Protein AF-A0A453GUT8-F1 (afdb_monomer)

Radius of gyration: 20.43 Å; Cα contacts (8 Å, |Δi|>4): 457; chains: 1; bounding box: 57×44×46 Å

Organism: Aegilops tauschii subsp. strangulata (NCBI:txid200361)

Secondary structure (DSSP, 8-state):
----SPP---EEEESSSGGGSTTHHHHHHHHHHHHHHH-TTSEEEESS-TTTS--SS--SEEEEEEEE-HHHHHHTTTTTTTS-SSSSEEEEEEEEE--SS-SS-TT--HHHHHHHHHHHHHHHHTTTTEEEEEES--EEETTS--SS--SEEE-SS-EEE-HHHHHHGGGGGGTTPEEE-----STTGGGEEEEEEEEEETTEEEEEEEEEE-SSS---------S-SS---GGG-EEEE---SSTT---BTTBTTSS--EEEE--

Structure (mmCIF, N/CA/C/O backbone):
data_AF-A0A453GUT8-F1
#
_entry.id   AF-A0A453GUT8-F1
#
loop_
_atom_site.group_PDB
_atom_site.id
_atom_site.type_symbol
_atom_site.label_atom_id
_atom_site.label_alt_id
_atom_site.label_comp_id
_atom_site.label_asym_id
_atom_site.label_entity_id
_atom_site.label_seq_id
_atom_site.pdbx_PDB_ins_code
_atom_site.Cartn_x
_atom_site.Cartn_y
_atom_site.Cartn_z
_atom_site.occupancy
_atom_site.B_iso_or_equiv
_atom_site.auth_seq_id
_atom_site.auth_comp_id
_atom_site.auth_asym_id
_atom_site.auth_atom_id
_atom_site.pdbx_PDB_model_num
ATOM 1 N N . MET A 1 1 ? -32.857 -14.142 -2.789 1.00 89.06 1 MET A N 1
ATOM 2 C CA . MET A 1 1 ? -31.975 -14.399 -3.953 1.00 89.06 1 MET A CA 1
ATOM 3 C C . MET A 1 1 ? -31.038 -15.607 -3.732 1.00 89.06 1 MET A C 1
ATOM 5 O O . MET A 1 1 ? -29.917 -15.583 -4.208 1.00 89.06 1 MET A O 1
ATOM 9 N N . GLY A 1 2 ? -31.467 -16.682 -3.046 1.00 96.88 2 GLY A N 1
ATOM 10 C CA . GLY A 1 2 ? -30.694 -17.941 -2.946 1.00 96.88 2 GLY A CA 1
ATOM 11 C C . GLY A 1 2 ? -29.653 -18.062 -1.820 1.00 96.88 2 GLY A C 1
ATOM 12 O O . GLY A 1 2 ? -29.093 -19.138 -1.661 1.00 96.88 2 GLY A O 1
ATOM 13 N N . HIS A 1 3 ? -29.424 -17.019 -1.016 1.00 96.12 3 HIS A N 1
ATOM 14 C CA . HIS A 1 3 ? -28.509 -17.055 0.132 1.00 96.12 3 HIS A CA 1
ATOM 15 C C . HIS A 1 3 ? -29.247 -16.568 1.394 1.00 96.12 3 HIS A C 1
ATOM 17 O O . HIS A 1 3 ? -29.387 -15.357 1.565 1.00 96.12 3 HIS A O 1
ATOM 23 N N . PRO A 1 4 ? -29.826 -17.473 2.208 1.00 96.25 4 PRO A N 1
ATOM 24 C CA . PRO A 1 4 ? -30.607 -17.093 3.389 1.00 96.25 4 PRO A CA 1
ATOM 25 C C . PRO A 1 4 ? -29.736 -16.656 4.577 1.00 96.25 4 PRO A C 1
ATOM 27 O O . PRO A 1 4 ? -30.189 -15.857 5.389 1.00 96.25 4 PRO A O 1
ATOM 30 N N . GLU A 1 5 ? -28.499 -17.147 4.662 1.00 97.56 5 GLU A N 1
ATOM 31 C CA . GLU A 1 5 ? -27.553 -16.761 5.711 1.00 97.56 5 GLU A CA 1
ATOM 32 C C . GLU A 1 5 ? -27.015 -15.336 5.479 1.00 97.56 5 GLU A C 1
ATOM 34 O O . GLU A 1 5 ? -26.821 -14.934 4.326 1.00 97.56 5 GLU A O 1
ATOM 39 N N . PRO A 1 6 ? -26.745 -14.551 6.534 1.00 94.25 6 PRO A N 1
ATOM 40 C CA . PRO A 1 6 ? -26.165 -13.223 6.383 1.00 94.25 6 PRO A CA 1
ATOM 41 C C . PRO A 1 6 ? -24.694 -13.298 5.947 1.00 94.25 6 PRO A C 1
ATOM 43 O O . PRO A 1 6 ? -23.942 -14.183 6.358 1.00 94.25 6 PRO A O 1
ATOM 46 N N . PHE A 1 7 ? -24.257 -12.325 5.146 1.00 96.31 7 PHE A N 1
ATOM 47 C CA . PHE A 1 7 ? -22.829 -12.090 4.934 1.00 96.31 7 PHE A CA 1
ATOM 48 C C . PHE A 1 7 ? -22.240 -11.363 6.140 1.00 96.31 7 PHE A C 1
ATOM 50 O O . PHE A 1 7 ? -22.881 -10.491 6.727 1.00 96.31 7 PHE A O 1
ATOM 57 N N . LEU A 1 8 ? -20.993 -11.683 6.480 1.00 95.94 8 LEU A N 1
ATOM 58 C CA . LEU A 1 8 ? -20.268 -10.940 7.500 1.00 95.94 8 LEU A CA 1
ATOM 59 C C . LEU A 1 8 ? -19.888 -9.556 6.962 1.00 95.94 8 LEU A C 1
ATOM 61 O O . LEU A 1 8 ? -19.037 -9.443 6.080 1.00 95.94 8 LEU A O 1
ATOM 65 N N . VAL A 1 9 ? -20.473 -8.512 7.541 1.00 97.00 9 VAL A N 1
ATOM 66 C CA . VAL A 1 9 ? -20.120 -7.114 7.276 1.00 97.00 9 VAL A CA 1
ATOM 67 C C . VAL A 1 9 ? -19.455 -6.558 8.525 1.00 97.00 9 VAL A C 1
ATOM 69 O O . VAL A 1 9 ? -20.078 -6.476 9.574 1.00 97.00 9 VAL A O 1
ATOM 72 N N . LYS A 1 10 ? -18.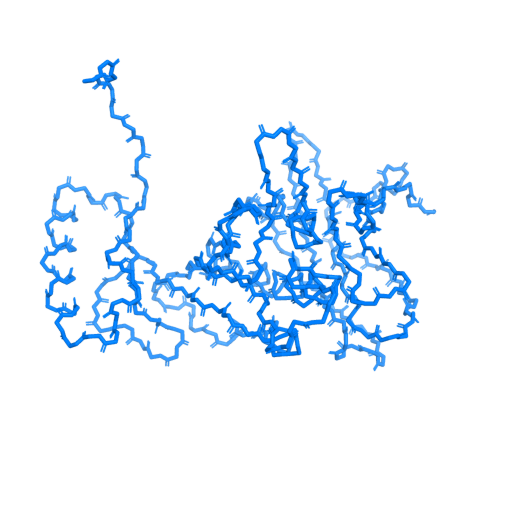170 -6.213 8.424 1.00 97.31 10 LYS A N 1
ATOM 73 C CA . LYS A 1 10 ? -17.400 -5.651 9.549 1.00 97.31 10 LYS A CA 1
ATOM 74 C C . LYS A 1 10 ? -17.340 -4.130 9.531 1.00 97.31 10 LYS A C 1
ATOM 76 O O . LYS A 1 10 ? -17.194 -3.517 10.583 1.00 97.31 10 LYS A O 1
ATOM 81 N N . TYR A 1 11 ? -17.406 -3.546 8.339 1.00 98.00 11 TYR A N 1
ATOM 82 C CA . TYR A 1 11 ? -17.183 -2.128 8.109 1.00 98.00 11 TYR A CA 1
ATOM 83 C C . TYR A 1 11 ? -18.274 -1.564 7.211 1.00 98.00 11 TYR A C 1
ATOM 85 O O . TYR A 1 11 ? -18.660 -2.211 6.236 1.00 98.00 11 TYR A O 1
ATOM 93 N N . VAL A 1 12 ? -18.715 -0.347 7.512 1.00 98.06 12 VAL A N 1
ATOM 94 C CA . VAL A 1 12 ? -19.555 0.463 6.628 1.00 98.06 12 VAL A CA 1
ATOM 95 C C . VAL A 1 12 ? -18.930 1.848 6.520 1.00 98.06 12 VAL A C 1
ATOM 97 O O . VAL A 1 12 ? -18.735 2.521 7.530 1.00 98.06 12 VAL A O 1
ATOM 100 N N . ALA A 1 13 ? -18.610 2.265 5.296 1.00 97.19 13 ALA A N 1
ATOM 101 C CA . ALA A 1 13 ? -18.272 3.651 5.003 1.00 97.19 13 ALA A CA 1
ATOM 102 C C . ALA A 1 13 ? -19.556 4.432 4.721 1.00 97.19 13 ALA A C 1
ATOM 104 O O . ALA A 1 13 ? -20.407 3.978 3.954 1.00 97.19 13 ALA A O 1
ATOM 105 N N . LEU A 1 14 ? -19.711 5.579 5.375 1.00 96.62 14 LEU A N 1
ATOM 106 C CA . LEU A 1 14 ? -20.866 6.448 5.192 1.00 96.62 14 LEU A CA 1
ATOM 107 C C . LEU A 1 14 ? -20.506 7.573 4.232 1.00 96.62 14 LEU A C 1
ATOM 109 O O . LEU A 1 14 ? -19.980 8.576 4.685 1.00 96.62 14 LEU A O 1
ATOM 113 N N . GLY A 1 15 ? -20.827 7.389 2.948 1.00 94.06 15 GLY A N 1
ATOM 114 C CA . GLY A 1 15 ? -20.512 8.318 1.854 1.00 94.06 15 GLY A CA 1
ATOM 115 C C . GLY A 1 15 ? -19.220 7.964 1.104 1.00 94.06 15 GLY A C 1
ATOM 116 O O . GLY A 1 15 ? -18.589 6.936 1.377 1.00 94.06 15 GLY A O 1
ATOM 117 N N . ASN A 1 16 ? -18.826 8.828 0.166 1.00 94.88 16 ASN A N 1
ATOM 118 C CA . ASN A 1 16 ? -17.523 8.803 -0.497 1.00 94.88 16 ASN A CA 1
ATOM 119 C C . ASN A 1 16 ? -17.088 10.215 -0.917 1.00 94.88 16 ASN A C 1
ATOM 121 O O . ASN A 1 16 ? -17.748 10.839 -1.743 1.00 94.88 16 ASN A O 1
ATOM 125 N N . GLU A 1 17 ? -15.958 10.700 -0.391 1.00 91.75 17 GLU A N 1
ATOM 126 C CA . GLU A 1 17 ? -15.433 12.057 -0.656 1.00 91.75 17 GLU A CA 1
ATOM 127 C C . GLU A 1 17 ? -16.423 13.201 -0.346 1.00 91.75 17 GLU A C 1
ATOM 129 O O . GLU A 1 17 ? -16.225 14.352 -0.736 1.00 91.75 17 GLU A O 1
ATOM 134 N N . ASP A 1 18 ? -17.471 12.913 0.426 1.00 92.19 18 ASP A N 1
ATOM 135 C CA . ASP A 1 18 ? -18.574 13.840 0.666 1.00 92.19 18 ASP A CA 1
ATOM 136 C C . ASP A 1 18 ? -18.264 14.893 1.740 1.00 92.19 18 ASP A C 1
ATOM 138 O O . ASP A 1 18 ? -18.999 15.869 1.878 1.00 92.19 18 ASP A O 1
ATOM 142 N N . CYS A 1 19 ? -17.165 14.747 2.494 1.00 88.94 19 CYS A N 1
ATOM 143 C CA . CYS A 1 19 ? -16.822 15.641 3.608 1.00 88.94 19 CYS A CA 1
ATOM 144 C C . CYS A 1 19 ? -16.662 17.117 3.188 1.00 88.94 19 CYS A C 1
ATOM 146 O O . CYS A 1 19 ? -16.764 18.026 4.013 1.00 88.94 19 CYS A O 1
ATOM 148 N N . VAL A 1 20 ? -16.423 17.375 1.899 1.00 88.56 20 VAL A N 1
ATOM 149 C CA . VAL A 1 20 ? -16.363 18.733 1.338 1.00 88.56 20 VAL A CA 1
ATOM 150 C C . VAL A 1 20 ? -17.726 19.432 1.312 1.00 88.56 20 VAL A C 1
ATOM 152 O O . VAL A 1 20 ? -17.786 20.658 1.208 1.00 88.56 20 VAL A O 1
ATOM 155 N N . PHE A 1 21 ? -18.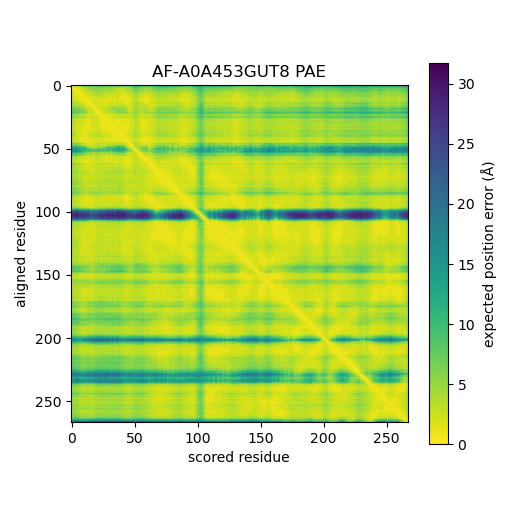820 18.677 1.403 1.00 90.31 21 PHE A N 1
ATOM 156 C CA . PHE A 1 21 ? -20.172 19.205 1.359 1.00 90.31 21 PHE A CA 1
ATOM 157 C C . PHE A 1 21 ? -20.711 19.487 2.759 1.00 90.31 21 PHE A C 1
ATOM 159 O O . PHE A 1 21 ? -20.647 18.661 3.667 1.00 90.31 21 PHE A O 1
ATOM 166 N N . SER A 1 22 ? -21.340 20.651 2.924 1.00 86.88 22 SER A N 1
ATOM 167 C CA . SER A 1 22 ? -21.864 21.098 4.219 1.00 86.88 22 SER A CA 1
ATOM 168 C C . SER A 1 22 ? -22.945 20.181 4.802 1.00 86.88 22 SER A C 1
ATOM 170 O O . SER A 1 22 ? -23.108 20.139 6.017 1.00 86.88 22 SER A O 1
ATOM 172 N N . PHE A 1 23 ? -23.674 19.445 3.956 1.00 89.38 23 PHE A N 1
ATOM 173 C CA . PHE A 1 23 ? -24.742 18.535 4.380 1.00 89.38 23 PHE A CA 1
ATOM 174 C C . PHE A 1 23 ? -24.231 17.180 4.887 1.00 89.38 23 PHE A C 1
ATOM 176 O O . PHE A 1 23 ? -24.975 16.470 5.560 1.00 89.38 23 PHE A O 1
ATOM 183 N N . TYR A 1 24 ? -22.981 16.804 4.582 1.00 92.69 24 TYR A N 1
ATOM 184 C CA . TYR A 1 24 ? -22.447 15.483 4.924 1.00 92.69 24 TYR A CA 1
ATOM 185 C C . TYR A 1 24 ? -22.556 15.205 6.419 1.00 92.69 24 TYR A C 1
ATOM 187 O O . TYR A 1 24 ? -23.012 14.144 6.829 1.00 92.69 24 TYR A O 1
ATOM 195 N N . ARG A 1 25 ? -22.195 16.193 7.240 1.00 89.12 25 ARG A N 1
ATOM 196 C CA . ARG A 1 25 ? -22.163 16.054 8.696 1.00 89.12 25 ARG A CA 1
ATOM 197 C C . ARG A 1 25 ? -23.529 15.720 9.293 1.00 89.12 25 ARG A C 1
ATOM 199 O O . ARG A 1 25 ? -23.606 14.876 10.180 1.00 89.12 25 ARG A O 1
ATOM 206 N N . GLU A 1 26 ? -24.581 16.400 8.845 1.00 90.19 26 GLU A N 1
ATOM 207 C CA . GLU A 1 26 ? -25.934 16.198 9.375 1.00 90.19 26 GLU A CA 1
ATOM 208 C C . GLU A 1 26 ? -26.445 14.807 9.003 1.00 90.19 26 GLU A C 1
ATOM 210 O O . GLU A 1 26 ? -26.815 14.034 9.886 1.00 90.19 26 GLU A O 1
ATOM 215 N N . HIS A 1 27 ? -26.336 14.434 7.726 1.00 94.56 27 HIS A N 1
ATOM 216 C CA . HIS A 1 27 ? -26.744 13.109 7.265 1.00 94.56 27 HIS A CA 1
ATOM 217 C C . HIS A 1 27 ? -25.904 11.992 7.899 1.00 94.56 27 HIS A C 1
ATOM 219 O O . HIS A 1 27 ? -26.457 10.985 8.336 1.00 94.56 27 HIS A O 1
ATOM 225 N N . TYR A 1 28 ? -24.583 12.167 8.010 1.00 96.38 28 TYR A N 1
ATOM 226 C CA . TYR A 1 28 ? -23.690 11.182 8.623 1.00 96.38 28 TYR A CA 1
ATOM 227 C C . TYR A 1 28 ? -24.168 10.795 10.022 1.00 96.38 28 TYR A C 1
ATOM 229 O O . TYR A 1 28 ? -24.190 9.612 10.348 1.00 96.38 28 TYR A O 1
ATOM 237 N N . LEU A 1 29 ? -24.577 11.766 10.848 1.00 96.75 29 LEU A N 1
ATOM 238 C CA . LEU A 1 29 ? -25.030 11.485 12.210 1.00 96.75 29 LEU A CA 1
ATOM 239 C C . LEU A 1 29 ? -26.332 10.676 12.238 1.00 96.75 29 LEU A C 1
ATOM 241 O O . LEU A 1 29 ? -26.465 9.786 13.082 1.00 96.75 29 LEU A O 1
ATOM 245 N N . GLU A 1 30 ? -27.262 10.937 11.319 1.00 97.06 30 GLU A N 1
ATOM 246 C CA . GLU A 1 30 ? -28.500 10.157 11.189 1.00 97.06 30 GLU A CA 1
ATOM 247 C C . GLU A 1 30 ? -28.201 8.698 10.818 1.00 97.06 30 GLU A C 1
ATOM 249 O O . GLU A 1 30 ? -28.640 7.776 11.511 1.00 97.06 30 GLU A O 1
ATOM 254 N N . PHE A 1 31 ? -27.379 8.481 9.784 1.00 97.44 31 PHE A N 1
ATOM 255 C CA . PHE A 1 31 ? -26.977 7.138 9.355 1.00 97.44 31 PHE A CA 1
ATOM 256 C C . PHE A 1 31 ? -26.145 6.411 10.414 1.00 97.44 31 PHE A C 1
ATOM 258 O O . PHE A 1 31 ? -26.407 5.246 10.707 1.00 97.44 31 PHE A O 1
ATOM 265 N N . TYR A 1 32 ? -25.173 7.091 11.025 1.00 97.94 32 TYR A N 1
ATOM 266 C CA . TYR A 1 32 ? -24.352 6.541 12.101 1.00 97.94 32 TYR A CA 1
ATOM 267 C C . TYR A 1 32 ? -25.230 6.043 13.251 1.00 97.94 32 TYR A C 1
ATOM 269 O O . TYR A 1 32 ? -25.061 4.917 13.715 1.00 97.94 32 TYR A O 1
ATOM 277 N N . THR A 1 33 ? -26.193 6.861 13.688 1.00 97.94 33 THR A N 1
ATOM 278 C CA . THR A 1 33 ? -27.075 6.530 14.814 1.00 97.94 33 THR A CA 1
ATOM 279 C C . THR A 1 33 ? -27.921 5.305 14.487 1.00 97.94 33 THR A C 1
ATOM 281 O O . THR A 1 33 ? -27.898 4.335 15.242 1.00 97.94 33 THR A O 1
ATOM 284 N N . ALA A 1 34 ? -28.583 5.302 13.326 1.00 98.25 34 ALA A N 1
ATOM 285 C CA . ALA A 1 34 ? -29.431 4.192 12.904 1.00 98.25 34 ALA A CA 1
ATOM 286 C C . ALA A 1 34 ? -28.647 2.875 12.755 1.00 98.25 34 ALA A C 1
ATOM 288 O O . ALA A 1 34 ? -29.117 1.817 13.176 1.00 98.25 34 ALA A O 1
ATOM 289 N N . ILE A 1 35 ? -27.433 2.923 12.191 1.00 98.06 35 ILE A N 1
ATOM 290 C CA . ILE A 1 35 ? -26.612 1.720 12.010 1.00 98.06 35 ILE A CA 1
ATOM 291 C C . ILE A 1 35 ? -26.079 1.217 13.346 1.00 98.06 35 ILE A C 1
ATOM 293 O O . ILE A 1 35 ? -26.164 0.020 13.587 1.00 98.06 35 ILE A O 1
ATOM 297 N N . LYS A 1 36 ? -25.557 2.078 14.228 1.00 97.94 36 LYS A N 1
ATOM 298 C CA . LYS A 1 36 ? -25.020 1.619 15.522 1.00 97.94 36 LYS A CA 1
ATOM 299 C C . LYS A 1 36 ? -26.113 1.121 16.468 1.00 97.94 36 LYS A C 1
ATOM 301 O O . LYS A 1 36 ? -25.820 0.257 17.289 1.00 97.94 36 LYS A O 1
ATOM 306 N N . GLU A 1 37 ? -27.343 1.627 16.357 1.00 98.12 37 GLU A N 1
ATOM 307 C CA . GLU A 1 37 ? -28.492 1.105 17.109 1.00 98.12 37 GLU A CA 1
ATOM 308 C C . GLU A 1 37 ? -28.846 -0.327 16.678 1.00 98.12 37 GLU A C 1
ATOM 310 O O . GLU A 1 37 ? -29.088 -1.184 17.526 1.00 98.12 37 GLU A O 1
ATOM 315 N N . ALA A 1 38 ? -28.822 -0.610 15.372 1.00 97.81 38 ALA A N 1
ATOM 316 C CA . ALA A 1 38 ? -29.148 -1.932 14.837 1.00 97.81 38 ALA A CA 1
ATOM 317 C C . ALA A 1 38 ? -27.965 -2.924 14.856 1.00 97.81 38 ALA A C 1
ATOM 319 O O . ALA A 1 38 ? -28.166 -4.121 15.057 1.00 97.81 38 ALA A O 1
ATOM 320 N N . TYR A 1 39 ? -26.743 -2.430 14.646 1.00 97.62 39 TYR A N 1
ATOM 321 C CA . TYR A 1 39 ? -25.516 -3.202 14.425 1.00 97.62 39 TYR A CA 1
ATOM 322 C C . TYR A 1 39 ? -24.328 -2.564 15.168 1.00 97.62 39 TYR A C 1
ATOM 324 O O . TYR A 1 39 ? -23.440 -1.956 14.558 1.00 97.62 39 TYR A O 1
ATOM 332 N N . PRO A 1 40 ? -24.291 -2.654 16.509 1.00 96.94 40 PRO A N 1
ATOM 333 C CA . PRO A 1 40 ? -23.266 -1.994 17.320 1.00 96.94 40 PRO A CA 1
ATOM 334 C C . PRO A 1 40 ? -21.838 -2.508 17.060 1.00 96.94 40 PRO A C 1
ATOM 336 O O . PRO A 1 40 ? -20.871 -1.804 17.362 1.00 96.94 40 PRO A O 1
ATOM 339 N N . ASP A 1 41 ? -21.703 -3.713 16.503 1.00 97.19 41 ASP A N 1
ATOM 340 C CA . ASP A 1 41 ? -20.450 -4.386 16.157 1.00 97.19 41 ASP A CA 1
ATOM 341 C C . ASP A 1 41 ? -19.847 -3.936 14.817 1.00 97.19 41 ASP A C 1
ATOM 343 O O . ASP A 1 41 ? -18.635 -4.066 14.624 1.00 97.19 41 ASP A O 1
ATOM 347 N N . ILE A 1 42 ? -20.652 -3.362 13.916 1.00 98.12 42 ILE A N 1
ATOM 348 C CA . ILE A 1 42 ? -20.150 -2.774 12.671 1.00 98.12 42 ILE A CA 1
ATOM 349 C C . ILE A 1 42 ? -19.321 -1.531 13.001 1.00 98.12 42 ILE A C 1
ATOM 351 O O . ILE A 1 42 ? -19.758 -0.629 13.727 1.00 98.12 42 ILE A O 1
ATOM 355 N N . GLN A 1 43 ? -18.115 -1.481 12.438 1.00 98.31 43 GLN A N 1
ATOM 356 C CA . GLN A 1 43 ? -17.239 -0.321 12.508 1.00 98.31 43 GLN A CA 1
ATOM 357 C C . GLN A 1 43 ? -17.596 0.682 11.412 1.00 98.31 43 GLN A C 1
ATOM 359 O O . GLN A 1 43 ? -17.713 0.319 10.239 1.00 98.31 43 GLN A O 1
ATOM 364 N N . ILE A 1 44 ? -17.748 1.948 11.788 1.00 98.31 44 ILE A N 1
ATOM 365 C CA . ILE A 1 44 ? -18.121 3.011 10.854 1.00 98.31 44 ILE A CA 1
ATOM 366 C C . ILE A 1 44 ? -16.889 3.789 10.402 1.00 98.31 44 ILE A C 1
ATOM 368 O O . ILE A 1 44 ? -16.082 4.233 11.225 1.00 98.31 44 ILE A O 1
ATOM 372 N N . ILE A 1 45 ? -16.770 3.959 9.085 1.00 97.75 45 ILE A N 1
ATOM 373 C CA . ILE A 1 45 ? -15.726 4.746 8.430 1.00 97.75 45 ILE A CA 1
ATOM 374 C C . ILE A 1 45 ? -16.336 6.082 7.986 1.00 97.75 45 ILE A C 1
ATOM 376 O O . ILE A 1 45 ? -17.310 6.101 7.232 1.00 97.75 45 ILE A O 1
ATOM 380 N N . SER A 1 46 ? -15.761 7.191 8.448 1.00 96.06 46 SER A N 1
ATOM 381 C CA . SER A 1 46 ? -16.109 8.540 7.984 1.00 96.06 46 SER A CA 1
ATOM 382 C C . SER A 1 46 ? -15.256 8.960 6.787 1.00 96.06 46 SER A C 1
ATOM 384 O O . SER A 1 46 ? -14.062 8.667 6.777 1.00 96.06 46 SER A O 1
ATOM 386 N N . ASN A 1 47 ? -15.820 9.720 5.841 1.00 92.19 47 ASN A N 1
ATOM 387 C CA . ASN A 1 47 ? -15.060 10.333 4.745 1.00 92.19 47 ASN A CA 1
ATOM 388 C C . ASN A 1 47 ? -14.336 11.638 5.110 1.00 92.19 47 ASN A C 1
ATOM 390 O O . ASN A 1 47 ? -13.789 12.340 4.256 1.00 92.19 47 ASN A O 1
ATOM 394 N N . CYS A 1 48 ? -14.407 12.049 6.377 1.00 90.25 48 CYS A N 1
ATOM 395 C CA . CYS A 1 48 ? -13.681 13.214 6.854 1.00 90.25 48 CYS A CA 1
ATOM 396 C C . CYS A 1 48 ? -12.310 12.808 7.382 1.00 90.25 48 CYS A C 1
ATOM 398 O O . CYS A 1 48 ? -12.199 12.003 8.304 1.00 90.25 48 CYS A O 1
ATOM 400 N N . VAL A 1 49 ? -11.256 13.432 6.858 1.00 85.75 49 VAL A N 1
ATOM 401 C CA . VAL A 1 49 ? -9.876 13.124 7.247 1.00 85.75 49 VAL A CA 1
ATOM 402 C C . VAL A 1 49 ? -9.583 13.609 8.672 1.00 85.75 49 VAL A C 1
ATOM 404 O O . VAL A 1 49 ? -9.484 14.808 8.933 1.00 85.75 49 VAL A O 1
ATOM 407 N N . GLY A 1 50 ? -9.352 12.663 9.586 1.00 78.81 50 GLY A N 1
ATOM 408 C CA . GLY A 1 50 ? -9.040 12.923 10.997 1.00 78.81 50 GLY A CA 1
ATOM 409 C C . GLY A 1 50 ? -7.554 13.132 11.322 1.00 78.81 50 GLY A C 1
ATOM 410 O O . GLY A 1 50 ? -7.190 13.215 12.494 1.00 78.81 50 GLY A O 1
ATOM 411 N N . SER A 1 51 ? -6.667 13.177 10.319 1.00 75.62 51 SER A N 1
ATOM 412 C CA . SER A 1 51 ? -5.205 13.138 10.526 1.00 75.62 51 SER A CA 1
ATOM 413 C C . SER A 1 51 ? -4.592 14.448 11.040 1.00 75.62 51 SER A C 1
ATOM 415 O O . SER A 1 51 ? -3.543 14.425 11.682 1.00 75.62 51 SER A O 1
ATOM 417 N N . ARG A 1 52 ? -5.230 15.594 10.761 1.00 69.75 52 ARG A N 1
ATOM 418 C CA . ARG A 1 52 ? -4.750 16.941 11.147 1.00 69.75 52 ARG A CA 1
ATOM 419 C C . ARG A 1 52 ? -5.728 17.705 12.028 1.00 69.75 52 ARG A C 1
ATOM 421 O O . ARG A 1 52 ? -5.307 18.487 12.875 1.00 69.75 52 ARG A O 1
ATOM 428 N N . VAL A 1 53 ? -7.021 17.492 11.810 1.00 75.31 53 VAL A N 1
ATOM 429 C CA . VAL A 1 53 ? -8.103 18.085 12.590 1.00 75.31 53 VAL A CA 1
ATOM 430 C C . VAL A 1 53 ? -8.871 16.938 13.215 1.00 75.31 53 VAL A C 1
ATOM 432 O O . VAL A 1 53 ? -9.230 15.981 12.533 1.00 75.31 53 VAL A O 1
ATOM 435 N N . ARG A 1 54 ? -9.092 17.017 14.526 1.00 82.38 54 ARG A N 1
ATOM 436 C CA . ARG A 1 54 ? -9.888 16.020 15.233 1.00 82.38 54 ARG A CA 1
ATOM 437 C C . ARG A 1 54 ? -11.303 16.022 14.659 1.00 82.38 54 ARG A C 1
ATOM 439 O O . ARG A 1 54 ? -11.915 17.084 14.577 1.00 82.38 54 ARG A O 1
ATOM 446 N N . LEU A 1 55 ? -11.817 14.839 14.328 1.00 87.88 55 LEU A N 1
ATOM 447 C CA . LEU A 1 55 ? -13.213 14.693 13.929 1.00 87.88 55 LEU A CA 1
ATOM 448 C C . LEU A 1 55 ? -14.140 15.167 15.046 1.00 87.88 55 LEU A C 1
ATOM 450 O O . LEU A 1 55 ? -13.934 14.873 16.226 1.00 87.88 55 LEU A O 1
ATOM 454 N N . ASP A 1 56 ? -15.160 15.913 14.652 1.00 88.50 56 ASP A N 1
ATOM 455 C CA . ASP A 1 56 ? -16.176 16.488 15.528 1.00 88.50 56 ASP A CA 1
ATOM 456 C C . ASP A 1 56 ? -17.437 15.609 15.634 1.00 88.50 56 ASP A C 1
ATOM 458 O O . ASP A 1 56 ? -18.437 16.013 16.227 1.00 88.50 56 ASP A O 1
ATOM 462 N N . HIS A 1 57 ? -17.374 14.406 15.065 1.00 92.06 57 HIS A N 1
ATOM 463 C CA . HIS A 1 57 ? -18.404 13.377 15.049 1.00 92.06 57 HIS A CA 1
ATOM 464 C C . HIS A 1 57 ? -17.770 12.008 15.356 1.00 92.06 57 HIS A C 1
ATOM 466 O O . HIS A 1 57 ? -16.558 11.830 15.183 1.00 92.06 57 HIS A O 1
ATOM 472 N N . PRO A 1 58 ? -18.552 11.036 15.855 1.00 95.38 58 PRO A N 1
ATOM 473 C CA . PRO A 1 58 ? -18.033 9.715 16.180 1.00 95.38 58 PRO A CA 1
ATOM 474 C C . PRO A 1 58 ? -17.715 8.912 14.914 1.00 95.38 58 PRO A C 1
ATOM 476 O O . PRO A 1 58 ? -18.472 8.934 13.947 1.00 95.38 58 PRO A O 1
ATOM 479 N N . ALA A 1 59 ? -16.608 8.177 14.939 1.00 96.19 59 ALA A N 1
ATOM 480 C CA . ALA A 1 59 ? -16.228 7.222 13.905 1.00 96.19 59 ALA A CA 1
ATOM 481 C C . ALA A 1 59 ? -15.274 6.182 14.507 1.00 96.19 59 ALA A C 1
ATOM 483 O O . ALA A 1 59 ? -14.531 6.494 15.441 1.00 96.19 59 ALA A O 1
ATOM 484 N N . ASP A 1 60 ? -15.274 4.967 13.966 1.00 96.94 60 ASP A N 1
ATOM 485 C CA . ASP A 1 60 ? -14.291 3.941 14.326 1.00 96.94 60 ASP A CA 1
ATOM 486 C C . ASP A 1 60 ? -13.017 4.118 13.480 1.00 96.94 60 ASP A C 1
ATOM 488 O O . ASP A 1 60 ? -11.892 4.005 13.982 1.00 96.94 60 ASP A O 1
ATOM 492 N N . LEU A 1 61 ? -13.196 4.486 12.205 1.00 97.25 61 LEU A N 1
ATOM 493 C CA . LEU A 1 61 ? -12.130 4.846 11.276 1.00 97.25 61 LEU A CA 1
ATOM 494 C C . LEU A 1 61 ? -12.474 6.103 10.469 1.00 97.25 61 LEU A C 1
ATOM 496 O O . LEU A 1 61 ? -13.633 6.503 10.374 1.00 97.25 61 LEU A O 1
ATOM 500 N N . TYR A 1 62 ? -11.469 6.686 9.826 1.00 96.31 62 TYR A N 1
ATOM 501 C CA . TYR A 1 62 ? -11.659 7.627 8.727 1.00 96.31 62 TYR A CA 1
ATOM 502 C C . TYR A 1 62 ? -10.940 7.167 7.464 1.00 96.31 62 TYR A C 1
ATOM 504 O O . TYR A 1 62 ? -9.903 6.499 7.545 1.00 96.31 62 TYR A O 1
ATOM 512 N N . ASP A 1 63 ? -11.496 7.530 6.316 1.00 95.12 63 ASP A N 1
ATOM 513 C CA . ASP A 1 63 ? -10.893 7.283 5.018 1.00 95.12 63 ASP A CA 1
ATOM 514 C C . ASP A 1 63 ? -9.821 8.335 4.676 1.00 95.12 63 ASP A C 1
ATOM 516 O O . ASP A 1 63 ? -9.785 9.454 5.198 1.00 95.12 63 ASP A O 1
ATOM 520 N N . PHE A 1 64 ? -8.856 7.945 3.854 1.00 95.56 64 PHE A N 1
ATOM 521 C CA . PHE A 1 64 ? -7.783 8.826 3.425 1.00 95.56 64 PHE A CA 1
ATOM 522 C C . PHE A 1 64 ? -7.414 8.519 1.984 1.00 95.56 64 PHE A C 1
ATOM 524 O O . PHE A 1 64 ? -6.996 7.401 1.673 1.00 95.56 64 PHE A O 1
ATOM 531 N N . HIS A 1 65 ? -7.553 9.529 1.126 1.00 95.62 65 HIS A N 1
ATOM 532 C CA . HIS A 1 65 ? -7.292 9.431 -0.306 1.00 95.62 65 HIS A CA 1
ATOM 533 C C . HIS A 1 65 ? -6.026 10.199 -0.684 1.00 95.62 65 HIS A C 1
ATOM 535 O O . HIS A 1 65 ? -5.783 11.318 -0.218 1.00 95.62 65 HIS A O 1
ATOM 541 N N . ILE A 1 66 ? -5.216 9.620 -1.568 1.00 94.44 66 ILE A N 1
ATOM 542 C CA . ILE A 1 66 ? -4.025 10.275 -2.107 1.00 94.44 66 ILE A CA 1
ATOM 543 C C . ILE A 1 66 ? -3.787 9.908 -3.574 1.00 94.44 66 ILE A C 1
ATOM 545 O O . ILE A 1 66 ? -3.360 8.809 -3.913 1.00 94.44 66 ILE A O 1
ATOM 549 N N . TYR A 1 67 ? -3.934 10.917 -4.429 1.00 94.62 67 TYR A N 1
ATOM 550 C CA . TYR A 1 67 ? -3.575 10.876 -5.843 1.00 94.62 67 TYR A CA 1
ATOM 551 C C . TYR A 1 67 ? -2.587 12.003 -6.141 1.00 94.62 67 TYR A C 1
ATOM 553 O O . TYR A 1 67 ? -2.961 13.178 -6.238 1.00 94.62 67 TYR A O 1
ATOM 561 N N . LYS A 1 68 ? -1.291 11.676 -6.178 1.00 95.38 68 LYS A N 1
ATOM 562 C CA . LYS A 1 68 ? -0.191 12.646 -6.348 1.00 95.38 68 LYS A CA 1
ATOM 563 C C . LYS A 1 68 ? 0.944 12.050 -7.178 1.00 95.38 68 LYS A C 1
ATOM 565 O O . LYS A 1 68 ? 1.023 10.842 -7.327 1.00 95.38 68 LYS A O 1
ATOM 570 N N . ASN A 1 69 ? 1.845 12.886 -7.688 1.00 94.38 69 ASN A N 1
ATOM 571 C CA . ASN A 1 69 ? 3.011 12.410 -8.439 1.00 94.38 69 ASN A CA 1
ATOM 572 C C . ASN A 1 69 ? 3.998 11.605 -7.567 1.00 94.38 69 ASN A C 1
ATOM 574 O O . ASN A 1 69 ? 3.994 11.706 -6.333 1.00 94.38 69 ASN A O 1
ATOM 578 N N . SER A 1 70 ? 4.892 10.854 -8.222 1.00 95.19 70 SER A N 1
ATOM 579 C CA . SER A 1 70 ? 5.857 9.954 -7.572 1.00 95.19 70 SER A CA 1
ATOM 580 C C . SER A 1 70 ? 6.691 10.649 -6.493 1.00 95.19 70 SER A C 1
ATOM 582 O O . SER A 1 70 ? 6.873 10.121 -5.396 1.00 95.19 70 SER A O 1
ATOM 584 N N . THR A 1 71 ? 7.198 11.853 -6.776 1.00 95.12 71 THR A N 1
ATOM 585 C CA . THR A 1 71 ? 8.041 12.598 -5.830 1.00 95.12 71 THR A CA 1
ATOM 586 C C . THR A 1 71 ? 7.275 12.941 -4.560 1.00 95.12 71 THR A C 1
ATOM 588 O O . THR A 1 71 ? 7.790 12.752 -3.459 1.00 95.12 71 THR A O 1
ATOM 591 N N . TRP A 1 72 ? 6.038 13.416 -4.692 1.00 96.38 72 TRP A N 1
ATOM 592 C CA . TRP A 1 72 ? 5.215 13.781 -3.547 1.00 96.38 72 TRP A CA 1
ATOM 593 C C . TRP A 1 72 ? 4.893 12.564 -2.680 1.00 96.38 72 TRP A C 1
ATOM 595 O O . TRP A 1 72 ? 5.070 12.628 -1.462 1.00 96.38 72 TRP A O 1
ATOM 605 N N . VAL A 1 73 ? 4.461 11.456 -3.297 1.00 97.75 73 VAL A N 1
ATOM 606 C CA . VAL A 1 73 ? 4.121 10.210 -2.586 1.00 97.75 73 VAL A CA 1
ATOM 607 C C . VAL A 1 73 ? 5.346 9.671 -1.844 1.00 97.75 73 VAL A C 1
ATOM 609 O O . VAL A 1 73 ? 5.269 9.398 -0.646 1.00 97.75 73 VAL A O 1
ATOM 612 N N . PHE A 1 74 ? 6.510 9.633 -2.500 1.00 98.12 74 PHE A N 1
ATOM 613 C CA . PHE A 1 74 ? 7.758 9.193 -1.876 1.00 98.12 74 PHE A CA 1
ATOM 614 C C . PHE A 1 74 ? 8.185 10.077 -0.689 1.00 98.12 74 PHE A C 1
ATOM 616 O O . PHE A 1 74 ? 8.637 9.573 0.345 1.00 98.12 74 PHE A O 1
ATOM 623 N N . LEU A 1 75 ? 8.066 11.403 -0.816 1.00 97.25 75 LEU A N 1
ATOM 624 C CA . LEU A 1 75 ? 8.405 12.334 0.265 1.00 97.25 75 LEU A CA 1
ATOM 625 C C . LEU A 1 75 ? 7.435 12.229 1.450 1.00 97.25 75 LEU A C 1
ATOM 627 O O . LEU A 1 75 ? 7.845 12.466 2.582 1.00 97.25 75 LEU A O 1
ATOM 631 N N . ASN A 1 76 ? 6.193 11.802 1.214 1.00 96.56 76 ASN A N 1
ATOM 632 C CA . ASN A 1 76 ? 5.172 11.605 2.245 1.00 96.56 76 ASN A CA 1
ATOM 633 C C . ASN A 1 76 ? 5.154 10.184 2.837 1.00 96.56 76 ASN A C 1
ATOM 635 O O . ASN A 1 76 ? 4.211 9.818 3.534 1.00 96.56 76 ASN A O 1
ATOM 639 N N . LYS A 1 77 ? 6.224 9.397 2.663 1.00 97.06 77 LYS A N 1
ATOM 640 C CA . LYS A 1 77 ? 6.393 8.092 3.333 1.00 97.06 77 LYS A CA 1
ATOM 641 C C . LYS A 1 77 ? 6.374 8.142 4.869 1.00 97.06 77 LYS A C 1
ATOM 643 O O . LYS A 1 77 ? 6.252 7.105 5.501 1.00 97.06 77 LYS A O 1
ATOM 648 N N . THR A 1 78 ? 6.505 9.321 5.474 1.00 96.38 78 THR A N 1
ATOM 649 C CA . THR A 1 78 ? 6.426 9.551 6.931 1.00 96.38 78 THR A CA 1
ATOM 650 C C . THR A 1 78 ? 5.151 10.297 7.339 1.00 96.38 78 THR A C 1
ATOM 652 O O . THR A 1 78 ? 5.057 10.825 8.445 1.00 96.38 78 THR A O 1
ATOM 655 N N . MET A 1 79 ? 4.155 10.382 6.448 1.00 95.06 79 MET A N 1
ATOM 656 C CA . MET A 1 79 ? 2.944 11.187 6.651 1.00 95.06 79 MET A CA 1
ATOM 657 C C . MET A 1 79 ? 2.201 10.860 7.954 1.00 95.06 79 MET A C 1
ATOM 659 O O . MET A 1 79 ? 1.661 11.765 8.590 1.00 95.06 79 MET A O 1
ATOM 663 N N . PHE A 1 80 ? 2.181 9.588 8.353 1.00 96.12 80 PHE A N 1
ATOM 664 C CA . PHE A 1 80 ? 1.444 9.127 9.529 1.00 96.12 80 PHE A CA 1
ATOM 665 C C . PHE A 1 80 ? 2.266 9.140 10.824 1.00 96.12 80 PHE A C 1
ATOM 667 O O . PHE A 1 80 ? 1.685 9.009 11.900 1.00 96.12 80 PHE A O 1
ATOM 674 N N . ASP A 1 81 ? 3.575 9.406 10.755 1.00 95.94 81 ASP A N 1
ATOM 675 C CA . ASP A 1 81 ? 4.487 9.328 11.905 1.00 95.94 81 ASP A CA 1
ATOM 676 C C . ASP A 1 81 ? 4.047 10.227 13.067 1.00 95.94 81 ASP A C 1
ATOM 678 O O . ASP A 1 81 ? 4.227 9.869 14.230 1.00 95.94 81 ASP A O 1
ATOM 682 N N . ASN A 1 82 ? 3.407 11.362 12.773 1.00 92.81 82 ASN A N 1
ATOM 683 C CA . ASN A 1 82 ? 2.977 12.354 13.764 1.00 92.81 82 ASN A CA 1
ATOM 684 C C . ASN A 1 82 ? 1.452 12.455 13.927 1.00 92.81 82 ASN A C 1
ATOM 686 O O . ASN A 1 82 ? 0.968 13.362 14.603 1.00 92.81 82 ASN A O 1
ATOM 690 N N . VAL A 1 83 ? 0.682 11.546 13.324 1.00 92.56 83 VAL A N 1
ATOM 691 C CA . VAL A 1 83 ? -0.779 11.530 13.492 1.00 92.56 83 VAL A CA 1
ATOM 692 C C . VAL A 1 83 ? -1.125 11.121 14.933 1.00 92.56 83 VAL A C 1
ATOM 694 O O . VAL A 1 83 ? -0.463 10.238 15.487 1.00 92.56 83 VAL A O 1
ATOM 697 N N . PRO A 1 84 ? -2.116 11.748 15.596 1.00 90.06 84 PRO A N 1
ATOM 698 C CA . PRO A 1 84 ? -2.503 11.366 16.951 1.00 90.06 84 PRO A CA 1
ATOM 699 C C . PRO A 1 84 ? -2.878 9.884 17.058 1.00 90.06 84 PRO A C 1
ATOM 701 O O . PRO A 1 84 ? -3.630 9.356 16.246 1.00 90.06 84 PRO A O 1
ATOM 704 N N . ARG A 1 85 ? -2.381 9.211 18.104 1.00 93.25 85 ARG A N 1
ATOM 705 C CA . ARG A 1 85 ? -2.711 7.802 18.413 1.00 93.25 85 ARG A CA 1
ATOM 706 C C . ARG A 1 85 ? -4.018 7.661 19.198 1.00 93.25 85 ARG A C 1
ATOM 708 O O . ARG A 1 85 ? -4.391 6.566 19.611 1.00 93.25 85 ARG A O 1
ATOM 715 N N . THR A 1 86 ? -4.706 8.780 19.407 1.00 89.00 86 THR A N 1
ATOM 716 C CA . THR A 1 86 ? -6.007 8.884 20.058 1.00 89.00 86 THR A CA 1
ATOM 717 C C . THR A 1 86 ? -7.068 9.233 19.016 1.00 89.00 86 THR A C 1
ATOM 719 O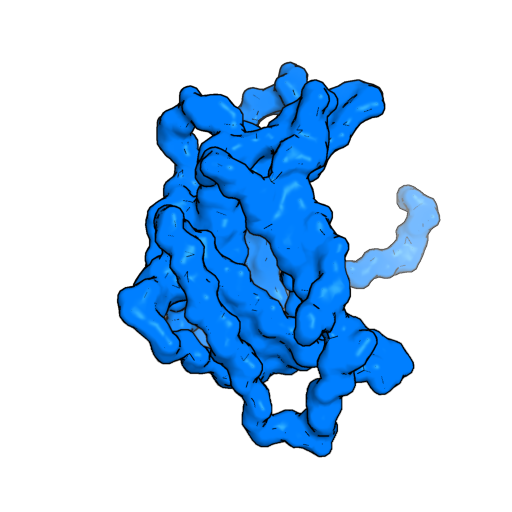 O . THR A 1 86 ? -6.861 10.112 18.184 1.00 89.00 86 THR A O 1
ATOM 722 N N . GLY A 1 87 ? -8.219 8.561 19.078 1.00 89.94 87 GLY A N 1
ATOM 723 C CA . GLY A 1 87 ? -9.318 8.759 18.132 1.00 89.94 87 GLY A CA 1
ATOM 724 C C . GLY A 1 87 ? -9.446 7.641 17.089 1.00 89.94 87 GLY A C 1
ATOM 725 O O . GLY A 1 87 ? -8.906 6.550 17.302 1.00 89.94 87 GLY A O 1
ATOM 726 N N . PRO A 1 88 ? -10.196 7.897 16.002 1.00 95.12 88 PRO A N 1
ATOM 727 C CA . PRO A 1 88 ? -10.491 6.897 14.981 1.00 95.12 88 PRO A CA 1
ATOM 728 C C . PRO A 1 88 ? -9.224 6.447 14.248 1.00 95.12 88 PRO A C 1
ATOM 730 O O . PRO A 1 88 ? -8.276 7.218 14.076 1.00 95.12 88 PRO A O 1
ATOM 733 N N . LYS A 1 89 ? -9.208 5.186 13.817 1.00 96.44 89 LYS A N 1
ATOM 734 C CA . LYS A 1 89 ? -8.100 4.613 13.042 1.00 96.44 89 LYS A CA 1
ATOM 735 C C . LYS A 1 89 ? -8.156 5.068 11.580 1.00 96.44 89 LYS A C 1
ATOM 737 O O . LYS A 1 89 ? -9.129 5.668 11.140 1.00 96.44 89 LYS A O 1
ATOM 742 N N . VAL A 1 90 ? -7.105 4.791 10.818 1.00 97.00 90 VAL A N 1
ATOM 743 C CA . VAL A 1 90 ? -6.998 5.202 9.413 1.00 97.00 90 VAL A CA 1
ATOM 744 C C . VAL A 1 90 ? -7.289 4.029 8.491 1.00 97.00 90 VAL A C 1
ATOM 746 O O . VAL A 1 90 ? -6.700 2.953 8.639 1.00 97.00 90 VAL A O 1
ATOM 749 N N . PHE A 1 91 ? -8.138 4.268 7.500 1.00 97.81 91 PHE A N 1
ATOM 750 C CA . PHE A 1 91 ? -8.231 3.470 6.290 1.00 97.81 91 PHE A CA 1
ATOM 751 C C . PHE A 1 91 ? -7.692 4.294 5.118 1.00 97.81 91 PHE A C 1
ATOM 753 O O . PHE A 1 91 ? -8.317 5.254 4.690 1.00 97.81 91 PHE A O 1
ATOM 760 N N . VAL A 1 92 ? -6.531 3.923 4.579 1.00 97.62 92 VAL A N 1
ATOM 761 C CA . VAL A 1 92 ? -6.038 4.491 3.316 1.00 97.62 92 VAL A CA 1
ATOM 762 C C . VAL A 1 92 ? -6.781 3.809 2.165 1.00 97.62 92 VAL A C 1
ATOM 764 O O . VAL A 1 92 ? -6.260 2.896 1.530 1.00 97.62 92 VAL A O 1
ATOM 767 N N . SER A 1 93 ? -8.047 4.169 1.981 1.00 97.38 93 SER A N 1
ATOM 768 C CA . SER A 1 93 ? -8.979 3.540 1.034 1.00 97.38 93 SER A CA 1
ATOM 769 C C . SER A 1 93 ? -8.577 3.711 -0.417 1.00 97.38 93 SER A C 1
ATOM 771 O O . SER A 1 93 ? -8.858 2.829 -1.224 1.00 97.38 93 SER A O 1
ATOM 773 N N . GLU A 1 94 ? -7.892 4.805 -0.735 1.00 97.56 94 GLU A N 1
ATOM 774 C CA . GLU A 1 94 ? -7.469 5.096 -2.092 1.00 97.56 94 GLU A CA 1
ATOM 775 C C . GLU A 1 94 ? -6.070 5.700 -2.102 1.00 97.56 94 GLU A C 1
ATOM 777 O O . GLU A 1 94 ? -5.808 6.765 -1.535 1.00 97.56 94 GLU A O 1
ATOM 782 N N . TYR A 1 95 ? -5.148 5.027 -2.779 1.00 97.75 95 TYR A N 1
ATOM 783 C CA . TYR A 1 95 ? -3.876 5.629 -3.138 1.00 97.75 95 TYR A CA 1
ATOM 784 C C . TYR A 1 95 ? -3.409 5.157 -4.508 1.00 97.75 95 TYR A C 1
ATOM 786 O O . TYR A 1 95 ? -3.486 3.971 -4.833 1.00 97.75 95 TYR A O 1
ATOM 794 N N . ALA A 1 96 ? -2.859 6.093 -5.273 1.00 96.75 96 ALA A N 1
ATOM 795 C CA . ALA A 1 96 ? -2.063 5.809 -6.456 1.00 96.75 96 ALA A CA 1
ATOM 796 C C . ALA A 1 96 ? -1.165 6.998 -6.780 1.00 96.75 96 ALA A C 1
ATOM 798 O O . ALA A 1 96 ? -1.487 8.162 -6.509 1.00 96.75 96 ALA A O 1
ATOM 799 N N . VAL A 1 97 ? -0.032 6.709 -7.411 1.00 95.62 97 VAL A N 1
ATOM 800 C CA . VAL A 1 97 ? 0.723 7.750 -8.086 1.00 95.62 97 VAL A CA 1
ATOM 801 C C . VAL A 1 97 ? 0.021 8.120 -9.387 1.00 95.62 97 VAL A C 1
ATOM 803 O O . VAL A 1 97 ? -0.154 7.284 -10.267 1.00 95.62 97 VAL A O 1
ATOM 806 N N . VAL A 1 98 ? -0.326 9.397 -9.528 1.00 91.06 98 VAL A N 1
ATOM 807 C CA . VAL A 1 98 ? -0.899 9.963 -10.756 1.00 91.06 98 VAL A CA 1
ATOM 808 C C . VAL A 1 98 ? 0.084 10.988 -11.306 1.00 91.06 98 VAL A C 1
ATOM 810 O O . VAL A 1 98 ? 0.380 11.992 -10.654 1.00 91.06 98 VAL A O 1
ATOM 813 N N . GLU A 1 99 ? 0.622 10.717 -12.493 1.00 82.31 99 GLU A N 1
ATOM 814 C CA . GLU A 1 99 ? 1.557 11.611 -13.178 1.00 82.31 99 GLU A CA 1
ATOM 815 C C . GLU A 1 99 ? 0.807 12.574 -14.110 1.00 82.31 99 GLU A C 1
ATOM 817 O O . GLU A 1 99 ? -0.073 12.170 -14.865 1.00 82.31 99 GLU A O 1
ATOM 822 N N . GLU A 1 100 ? 1.178 13.858 -14.091 1.00 65.06 100 GLU A N 1
ATOM 823 C CA . GLU A 1 100 ? 0.480 14.922 -14.838 1.00 65.06 100 GLU A CA 1
ATOM 824 C C . GLU A 1 100 ? 0.701 14.867 -16.361 1.00 65.06 100 GLU A C 1
ATOM 826 O O . GLU A 1 100 ? -0.018 15.521 -17.118 1.00 65.06 100 GLU A O 1
ATOM 831 N N . LYS A 1 101 ? 1.709 14.122 -16.835 1.00 58.25 101 LYS A N 1
ATOM 832 C CA . LYS A 1 101 ? 2.034 14.013 -18.264 1.00 58.25 101 LYS A CA 1
ATOM 833 C C . LYS A 1 101 ? 1.997 12.557 -18.725 1.00 58.25 101 LYS A C 1
ATOM 835 O O . LYS A 1 101 ? 2.786 11.754 -18.223 1.00 58.25 101 LYS A O 1
ATOM 840 N N . PRO A 1 102 ? 1.173 12.216 -19.731 1.00 48.91 102 PRO A N 1
ATOM 841 C CA . PRO A 1 102 ? 1.240 10.913 -20.368 1.00 48.91 102 PRO A CA 1
ATOM 842 C C . PRO A 1 102 ? 2.519 10.838 -21.211 1.00 48.91 102 PRO A C 1
ATOM 844 O O . PRO A 1 102 ? 2.588 11.352 -22.323 1.00 48.91 102 PRO A O 1
ATOM 847 N N . GLY A 1 103 ? 3.558 10.223 -20.655 1.00 44.22 103 GLY A N 1
ATOM 848 C CA . GLY A 1 103 ? 4.731 9.762 -21.392 1.00 44.22 103 GLY A CA 1
ATOM 849 C C . GLY A 1 103 ? 4.943 8.293 -21.068 1.00 44.22 103 GLY A C 1
ATOM 850 O O . GLY A 1 103 ? 5.304 7.991 -19.938 1.00 44.22 103 GLY A O 1
ATOM 851 N N . ASP A 1 104 ? 4.629 7.410 -22.021 1.00 44.91 104 ASP A N 1
ATOM 852 C CA . ASP A 1 104 ? 4.893 5.957 -22.127 1.00 44.91 104 ASP A CA 1
ATOM 853 C C . ASP A 1 104 ? 4.705 5.047 -20.885 1.00 44.91 104 ASP A C 1
ATOM 855 O O . ASP A 1 104 ? 4.965 3.846 -20.945 1.00 44.91 104 ASP A O 1
ATOM 859 N N . GLY A 1 105 ? 4.188 5.586 -19.780 1.00 50.25 105 GLY A N 1
ATOM 860 C CA 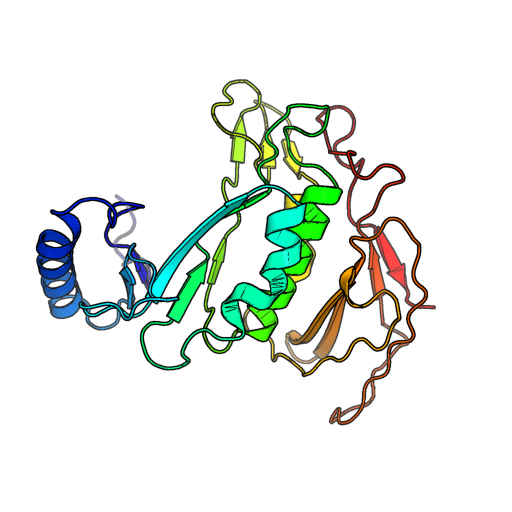. GLY A 1 105 ? 3.949 4.928 -18.496 1.00 50.25 105 GLY A CA 1
ATOM 861 C C . GLY A 1 105 ? 2.592 5.292 -17.897 1.00 50.25 105 GLY A C 1
ATOM 862 O O . GLY A 1 105 ? 2.390 5.125 -16.699 1.00 50.25 105 GLY A O 1
ATOM 863 N N . GLY A 1 106 ? 1.662 5.790 -18.719 1.00 62.88 106 GLY A N 1
ATOM 864 C CA . GLY A 1 106 ? 0.323 6.192 -18.286 1.00 62.88 106 GLY A CA 1
ATOM 865 C C . GLY A 1 106 ? -0.478 5.063 -17.618 1.00 62.88 106 GLY A C 1
ATOM 866 O O . GLY A 1 106 ? -1.306 5.328 -16.758 1.00 62.88 106 GLY A O 1
ATOM 867 N N . ASN A 1 107 ? -0.183 3.802 -17.935 1.00 73.56 107 ASN A N 1
ATOM 868 C CA . ASN A 1 107 ? -0.783 2.646 -17.265 1.00 73.56 107 ASN A CA 1
ATOM 869 C C . ASN A 1 107 ? -0.034 2.259 -15.970 1.00 73.56 107 ASN A C 1
ATOM 871 O O . ASN A 1 107 ? -0.198 1.148 -15.499 1.00 73.56 107 ASN A O 1
ATOM 875 N N . GLY A 1 108 ? 0.829 3.113 -15.414 1.00 87.75 108 GLY A N 1
ATOM 876 C CA . GLY A 1 108 ? 1.701 2.799 -14.278 1.00 87.75 108 GLY A CA 1
ATOM 877 C C . GLY A 1 108 ? 3.093 2.322 -14.711 1.00 87.75 108 GLY A C 1
ATOM 878 O O . GLY A 1 108 ? 3.253 1.540 -15.655 1.00 87.75 108 GLY A O 1
ATOM 879 N N . ASN A 1 109 ? 4.122 2.797 -14.010 1.00 94.19 109 ASN A N 1
ATOM 880 C CA . ASN A 1 109 ? 5.534 2.562 -14.320 1.00 94.19 109 ASN A CA 1
ATOM 881 C C . ASN A 1 109 ? 6.348 2.225 -13.055 1.00 94.19 109 ASN A C 1
ATOM 883 O O . ASN A 1 109 ? 5.831 2.234 -11.935 1.00 94.19 109 ASN A O 1
ATOM 887 N N . LEU A 1 110 ? 7.628 1.890 -13.234 1.00 96.88 110 LEU A N 1
ATOM 888 C CA . LEU A 1 110 ? 8.508 1.520 -12.129 1.00 96.88 110 LEU A CA 1
ATOM 889 C C . LEU A 1 110 ? 8.636 2.640 -11.082 1.00 96.88 110 LEU A C 1
ATOM 891 O O . LEU A 1 110 ? 8.486 2.355 -9.896 1.00 96.88 110 LEU A O 1
ATOM 895 N N . VAL A 1 111 ? 8.873 3.895 -11.477 1.00 96.00 111 VAL A N 1
ATOM 896 C CA . VAL A 1 111 ? 9.061 4.999 -10.514 1.00 96.00 111 VAL A CA 1
ATOM 897 C C . VAL A 1 111 ? 7.821 5.246 -9.649 1.00 96.00 111 VAL A C 1
ATOM 899 O O . VAL A 1 111 ? 7.964 5.419 -8.436 1.00 96.00 111 VAL A O 1
ATOM 902 N N . ALA A 1 112 ? 6.623 5.143 -10.229 1.00 96.25 112 ALA A N 1
ATOM 903 C CA . ALA A 1 112 ? 5.360 5.185 -9.497 1.00 96.25 112 ALA A CA 1
ATOM 904 C C . ALA A 1 112 ? 5.294 4.067 -8.446 1.00 96.25 112 ALA A C 1
ATOM 906 O O . ALA A 1 112 ? 5.097 4.336 -7.260 1.00 96.25 112 ALA A O 1
ATOM 907 N N . SER A 1 113 ? 5.585 2.825 -8.851 1.00 97.81 113 SER A N 1
ATOM 908 C CA . SER A 1 113 ? 5.570 1.679 -7.934 1.00 97.81 113 SER A CA 1
ATOM 909 C C . SER A 1 113 ? 6.595 1.796 -6.798 1.00 97.81 113 SER A C 1
ATOM 911 O O . SER A 1 113 ? 6.317 1.381 -5.676 1.00 97.81 113 SER A O 1
ATOM 913 N N . LEU A 1 114 ? 7.763 2.405 -7.043 1.00 98.50 114 LEU A N 1
ATOM 914 C CA . LEU A 1 114 ? 8.768 2.650 -6.004 1.00 98.50 114 LEU A CA 1
ATOM 915 C C . LEU A 1 114 ? 8.284 3.700 -4.993 1.00 98.50 114 LEU A C 1
ATOM 917 O O . LEU A 1 114 ? 8.458 3.518 -3.788 1.00 98.50 114 LEU A O 1
ATOM 921 N N . ALA A 1 115 ? 7.656 4.783 -5.455 1.00 98.44 115 ALA A N 1
ATOM 922 C CA . ALA A 1 115 ? 7.084 5.792 -4.567 1.00 98.44 115 ALA A CA 1
ATOM 923 C C . ALA A 1 115 ? 5.957 5.214 -3.696 1.00 98.44 115 ALA A C 1
ATOM 925 O O . ALA A 1 115 ? 5.944 5.419 -2.482 1.00 98.44 115 ALA A O 1
ATOM 926 N N . GLU A 1 116 ? 5.060 4.436 -4.298 1.00 98.62 116 GLU A N 1
ATOM 927 C CA . GLU A 1 116 ? 3.974 3.738 -3.605 1.00 98.62 116 GLU A CA 1
ATOM 928 C C . GLU A 1 116 ? 4.510 2.714 -2.597 1.00 98.62 116 GLU A C 1
ATOM 930 O O . GLU A 1 116 ? 4.051 2.684 -1.457 1.00 98.62 116 GLU A O 1
ATOM 935 N N . ALA A 1 117 ? 5.539 1.936 -2.954 1.00 98.75 117 ALA A N 1
ATOM 936 C CA . ALA A 1 117 ? 6.200 1.023 -2.023 1.00 98.75 117 ALA A CA 1
ATOM 937 C C . ALA A 1 117 ? 6.772 1.769 -0.813 1.00 98.75 117 ALA A C 1
ATOM 939 O O . ALA A 1 117 ? 6.605 1.327 0.323 1.00 98.75 117 ALA A O 1
ATOM 940 N N . ALA A 1 118 ? 7.432 2.911 -1.035 1.00 98.75 118 ALA A N 1
ATOM 941 C CA . ALA A 1 118 ? 7.974 3.721 0.049 1.00 98.75 118 ALA A CA 1
ATOM 942 C C . ALA A 1 118 ? 6.862 4.222 0.977 1.00 98.75 118 ALA A C 1
ATOM 944 O O . ALA A 1 118 ? 7.000 4.126 2.197 1.00 98.75 118 ALA A O 1
ATOM 945 N N . PHE A 1 119 ? 5.750 4.689 0.410 1.00 98.69 119 PHE A N 1
ATOM 946 C CA . PHE A 1 119 ? 4.570 5.084 1.170 1.00 98.69 119 PHE A CA 1
ATOM 947 C C . PHE A 1 119 ? 3.996 3.921 1.994 1.00 98.69 119 PHE A C 1
ATOM 949 O O . PHE A 1 119 ? 3.780 4.081 3.195 1.00 98.69 119 PHE A O 1
ATOM 956 N N . LEU A 1 120 ? 3.871 2.725 1.410 1.00 98.62 120 LEU A N 1
ATOM 957 C CA . LEU A 1 120 ? 3.420 1.525 2.120 1.00 98.62 120 LEU A CA 1
ATOM 958 C C . LEU A 1 120 ? 4.348 1.115 3.272 1.00 98.62 120 LEU A C 1
ATOM 960 O O . LEU A 1 120 ? 3.851 0.712 4.322 1.00 98.62 120 LEU A O 1
ATOM 964 N N . THR A 1 121 ? 5.673 1.277 3.148 1.00 98.50 121 THR A N 1
ATOM 965 C CA . THR A 1 121 ? 6.570 1.053 4.304 1.00 98.50 121 THR A CA 1
ATOM 966 C C . THR A 1 121 ? 6.267 2.011 5.461 1.00 98.50 121 THR A C 1
ATOM 968 O O . THR A 1 121 ? 6.407 1.640 6.626 1.00 98.50 121 THR A O 1
ATOM 971 N N . GLY A 1 122 ? 5.822 3.233 5.152 1.00 97.94 122 GLY A N 1
ATOM 972 C CA . GLY A 1 122 ? 5.327 4.204 6.123 1.00 97.94 122 GLY A CA 1
ATOM 973 C C . GLY A 1 122 ? 4.036 3.766 6.803 1.00 97.94 122 GLY A C 1
ATOM 974 O O . GLY A 1 122 ? 3.899 3.920 8.016 1.00 97.94 122 GLY A O 1
ATOM 975 N N . LEU A 1 123 ? 3.110 3.174 6.044 1.00 98.00 123 LEU A N 1
ATOM 976 C CA . LEU A 1 123 ? 1.872 2.623 6.599 1.00 98.00 123 LEU A CA 1
ATOM 977 C C . LEU A 1 123 ? 2.158 1.457 7.550 1.00 98.00 123 LEU A C 1
ATOM 979 O O . LEU A 1 123 ? 1.610 1.425 8.645 1.00 98.00 123 LEU A O 1
ATOM 983 N N . GLU A 1 124 ? 3.069 0.547 7.193 1.00 97.94 124 GLU A N 1
ATOM 984 C CA . GLU A 1 124 ? 3.466 -0.557 8.080 1.00 97.94 124 GLU A CA 1
ATOM 985 C C . GLU A 1 124 ? 4.066 -0.063 9.402 1.00 97.94 124 GLU A C 1
ATOM 987 O O . GLU A 1 124 ? 3.735 -0.588 10.467 1.00 97.94 124 GLU A O 1
ATOM 992 N N . LYS A 1 125 ? 4.914 0.974 9.348 1.00 97.38 125 LYS A N 1
ATOM 993 C CA . LYS A 1 125 ? 5.492 1.615 10.543 1.00 97.38 125 LYS A CA 1
ATOM 994 C C . LYS A 1 125 ? 4.446 2.228 11.464 1.00 97.38 125 LYS A C 1
ATOM 996 O O . LYS A 1 125 ? 4.679 2.300 12.663 1.00 97.38 125 LYS A O 1
ATOM 1001 N N . ASN A 1 126 ? 3.323 2.655 10.899 1.00 97.50 126 ASN A N 1
ATOM 1002 C CA . ASN A 1 126 ? 2.218 3.285 11.610 1.00 97.50 126 ASN A CA 1
ATOM 1003 C C . ASN A 1 126 ? 0.994 2.356 11.688 1.00 97.50 126 ASN A C 1
ATOM 1005 O O . ASN A 1 126 ? -0.143 2.822 11.746 1.00 97.50 126 ASN A O 1
ATOM 1009 N N . SER A 1 127 ? 1.210 1.035 11.673 1.00 96.62 127 SER A N 1
ATOM 1010 C CA . SER A 1 127 ? 0.146 0.019 11.741 1.00 96.62 127 SER A CA 1
ATOM 1011 C C . SER A 1 127 ? -0.613 0.005 13.078 1.00 96.62 127 SER A C 1
ATOM 1013 O O . SER A 1 127 ? -1.691 -0.579 13.184 1.00 96.62 127 SER A O 1
ATOM 1015 N N . ASP A 1 128 ? -0.111 0.712 14.093 1.00 95.44 128 ASP A N 1
ATOM 1016 C CA . ASP A 1 128 ? -0.834 1.018 15.329 1.00 95.44 128 ASP A CA 1
ATOM 1017 C C . ASP A 1 128 ? -2.074 1.896 15.082 1.00 95.44 128 ASP A C 1
ATOM 1019 O O . ASP A 1 128 ? -3.061 1.801 15.822 1.00 95.44 128 ASP A O 1
ATOM 1023 N N . ILE A 1 129 ? -2.056 2.731 14.036 1.00 96.00 129 ILE A N 1
ATOM 1024 C CA . ILE A 1 129 ? -3.168 3.615 13.656 1.00 96.00 129 ILE A CA 1
ATOM 1025 C C . ILE A 1 129 ? -3.727 3.345 12.259 1.00 96.00 129 ILE A C 1
ATOM 1027 O O . ILE A 1 129 ? -4.929 3.510 12.071 1.00 96.00 129 ILE A O 1
ATOM 1031 N N . VAL A 1 130 ? -2.913 2.908 11.298 1.00 97.06 130 VAL A N 1
ATOM 1032 C CA . VAL A 1 130 ? -3.348 2.554 9.943 1.00 97.06 130 VAL A CA 1
ATOM 1033 C C . VAL A 1 130 ? -3.769 1.090 9.920 1.00 97.06 130 VAL A C 1
ATOM 1035 O O . VAL A 1 130 ? -2.943 0.198 10.075 1.00 97.06 130 VAL A O 1
ATOM 1038 N N . GLN A 1 131 ? -5.064 0.840 9.741 1.00 95.81 131 GLN A N 1
ATOM 1039 C CA . GLN A 1 131 ? -5.643 -0.507 9.823 1.00 95.81 131 GLN A CA 1
ATOM 1040 C C . GLN A 1 131 ? -5.811 -1.166 8.456 1.00 95.81 131 GLN A C 1
ATOM 1042 O O . GLN A 1 131 ? -5.753 -2.389 8.341 1.00 95.81 131 GLN A O 1
ATOM 1047 N N . MET A 1 132 ? -6.047 -0.366 7.418 1.00 96.81 132 MET A N 1
ATOM 1048 C CA . MET A 1 132 ? -6.339 -0.851 6.073 1.00 96.81 132 MET A CA 1
ATOM 1049 C C . MET A 1 132 ? -5.722 0.087 5.036 1.00 96.81 132 MET A C 1
ATOM 1051 O O . MET A 1 132 ? -5.604 1.291 5.271 1.00 96.81 132 MET A O 1
ATOM 1055 N N . ALA A 1 133 ? -5.347 -0.469 3.887 1.00 97.19 133 ALA A N 1
ATOM 1056 C CA . ALA A 1 133 ? -4.872 0.279 2.731 1.00 97.19 133 ALA A CA 1
ATOM 1057 C C . ALA A 1 133 ? -5.365 -0.387 1.441 1.00 97.19 133 ALA A C 1
ATOM 1059 O O . ALA A 1 133 ? -5.460 -1.615 1.379 1.00 97.19 133 ALA A O 1
ATOM 1060 N N . SER A 1 134 ? -5.693 0.391 0.415 1.00 97.50 134 SER A N 1
ATOM 1061 C CA . SER A 1 134 ? -6.204 -0.118 -0.858 1.00 97.50 134 SER A CA 1
ATOM 1062 C C . SER A 1 134 ? -5.732 0.749 -2.021 1.00 97.50 134 SER A C 1
ATOM 1064 O O . SER A 1 134 ? -5.900 1.964 -2.029 1.00 97.50 134 SER A O 1
ATOM 1066 N N . TYR A 1 135 ? -5.077 0.104 -2.987 1.00 97.81 135 TYR A N 1
ATOM 1067 C CA . TYR A 1 135 ? -4.694 0.755 -4.234 1.00 97.81 135 TYR A CA 1
ATOM 1068 C C . TYR A 1 135 ? -5.949 1.018 -5.061 1.00 97.81 135 TYR A C 1
ATOM 1070 O O . TYR A 1 135 ? -6.784 0.117 -5.188 1.00 97.81 135 TYR A O 1
ATOM 1078 N N . ALA A 1 136 ? -6.050 2.200 -5.662 1.00 96.62 136 ALA A N 1
ATOM 1079 C CA . ALA A 1 136 ? -7.196 2.558 -6.481 1.00 96.62 136 ALA A CA 1
ATOM 1080 C C . ALA A 1 136 ? -6.779 3.289 -7.770 1.00 96.62 136 ALA A C 1
ATOM 1082 O O . ALA A 1 136 ? -5.905 4.152 -7.717 1.00 96.62 136 ALA A O 1
ATOM 1083 N N . PRO A 1 137 ? -7.408 2.969 -8.916 1.00 95.69 137 PRO A N 1
ATOM 1084 C CA . PRO A 1 137 ? -8.378 1.893 -9.130 1.00 95.69 137 PRO A CA 1
ATOM 1085 C C . PRO A 1 137 ? -7.712 0.523 -9.382 1.00 95.69 137 PRO A C 1
ATOM 1087 O O . PRO A 1 137 ? -6.543 0.406 -9.764 1.00 95.69 137 PRO A O 1
ATOM 1090 N N . LEU A 1 138 ? -8.464 -0.558 -9.148 1.00 97.00 138 LEU A N 1
ATOM 1091 C CA . LEU A 1 138 ? -7.945 -1.926 -9.270 1.00 97.00 138 LEU A CA 1
ATOM 1092 C C . LEU A 1 138 ? -7.926 -2.434 -10.719 1.00 97.00 138 LEU A C 1
ATOM 1094 O O . LEU A 1 138 ? -6.972 -3.101 -11.118 1.00 97.00 138 LEU A O 1
ATOM 1098 N N . PHE A 1 139 ? -8.975 -2.149 -11.490 1.00 96.44 139 PHE A N 1
ATOM 1099 C CA . PHE A 1 139 ? -9.195 -2.723 -12.815 1.00 96.44 139 PHE A CA 1
ATOM 1100 C C . PHE A 1 139 ? -9.585 -1.661 -13.833 1.00 96.44 139 PHE A C 1
ATOM 1102 O O . PHE A 1 139 ? -10.439 -0.825 -13.554 1.00 96.44 139 PHE A O 1
ATOM 1109 N N . VAL A 1 140 ? -9.075 -1.813 -15.054 1.00 95.25 140 VAL A N 1
ATOM 1110 C CA . VAL A 1 140 ? -9.489 -1.012 -16.209 1.00 95.25 140 VAL A CA 1
ATOM 1111 C C . VAL A 1 140 ? -9.577 -1.847 -17.472 1.00 95.25 140 VAL A C 1
ATOM 1113 O O . VAL A 1 140 ? -8.684 -2.644 -17.780 1.00 95.25 140 VAL A O 1
ATOM 1116 N N . ASN A 1 141 ? -10.653 -1.633 -18.224 1.00 95.44 141 ASN A N 1
ATOM 1117 C CA . ASN A 1 141 ? -10.747 -2.118 -19.589 1.00 95.44 141 ASN A CA 1
ATOM 1118 C C . ASN A 1 141 ? -9.991 -1.147 -20.498 1.00 95.44 141 ASN A C 1
ATOM 1120 O O . ASN A 1 141 ? -10.348 0.023 -20.589 1.00 95.44 141 ASN A O 1
ATOM 1124 N N . ASP A 1 142 ? -8.966 -1.631 -21.192 1.00 92.81 142 ASP A N 1
ATOM 1125 C CA . ASP A 1 142 ? -8.118 -0.792 -22.044 1.00 92.81 142 ASP A CA 1
ATOM 1126 C C . ASP A 1 142 ? -8.891 -0.111 -23.189 1.00 92.81 142 ASP A C 1
ATOM 1128 O O . ASP A 1 142 ? -8.453 0.914 -23.703 1.00 92.81 142 ASP A O 1
ATOM 1132 N N . ASN A 1 143 ? -10.063 -0.646 -23.554 1.00 93.25 143 ASN A N 1
ATOM 1133 C CA . ASN A 1 143 ? -10.940 -0.072 -24.576 1.00 93.25 143 ASN A CA 1
ATOM 1134 C C . ASN A 1 143 ? -11.904 1.013 -24.053 1.00 93.25 143 ASN A C 1
ATOM 1136 O O . ASN A 1 143 ? -12.591 1.624 -24.866 1.00 93.25 143 ASN A O 1
ATOM 1140 N N . ASP A 1 144 ? -12.002 1.228 -22.737 1.00 91.88 144 ASP A N 1
ATOM 1141 C CA . ASP A 1 144 ? -12.926 2.198 -22.123 1.00 91.88 144 ASP A CA 1
ATOM 1142 C C . ASP A 1 144 ? -12.296 2.837 -20.879 1.00 91.88 144 ASP A C 1
ATOM 1144 O O . ASP A 1 144 ? -12.692 2.624 -19.733 1.00 91.88 144 ASP A O 1
ATOM 1148 N N . ARG A 1 145 ? -11.205 3.561 -21.119 1.00 88.56 145 ARG A N 1
ATOM 1149 C CA . ARG A 1 145 ? -10.364 4.132 -20.074 1.00 88.56 145 ARG A CA 1
ATOM 1150 C C . ARG A 1 145 ? -10.791 5.562 -19.753 1.00 88.56 145 ARG A C 1
ATOM 1152 O O . ARG A 1 145 ? -10.685 6.446 -20.600 1.00 88.56 145 ARG A O 1
ATOM 1159 N N . THR A 1 146 ? -11.199 5.793 -18.509 1.00 87.38 146 THR A N 1
ATOM 1160 C CA . THR A 1 146 ? -11.621 7.110 -17.993 1.00 87.38 146 THR A CA 1
ATOM 1161 C C . THR A 1 146 ? -10.714 7.651 -16.885 1.00 87.38 146 THR A C 1
ATOM 1163 O O . THR A 1 146 ? -10.746 8.848 -16.603 1.00 87.38 146 THR A O 1
ATOM 1166 N N . TRP A 1 147 ? -9.873 6.794 -16.296 1.00 87.94 147 TRP A N 1
ATOM 1167 C CA . TRP A 1 147 ? -8.894 7.123 -15.260 1.00 87.94 147 TRP A CA 1
ATOM 1168 C C . TRP A 1 147 ? -7.571 6.389 -15.502 1.00 87.94 147 TRP A C 1
ATOM 1170 O O . TRP A 1 147 ? -7.538 5.368 -16.196 1.00 87.94 147 TRP A O 1
ATOM 1180 N N . MET A 1 148 ? -6.475 6.944 -14.974 1.00 86.94 148 MET A N 1
ATOM 1181 C CA . MET A 1 148 ? -5.122 6.389 -15.057 1.00 86.94 148 MET A CA 1
ATOM 1182 C C . MET A 1 148 ? -4.282 6.808 -13.837 1.00 86.94 148 MET A C 1
ATOM 1184 O O . MET A 1 148 ? -4.352 7.975 -13.442 1.00 86.94 148 MET A O 1
ATOM 1188 N N . PRO A 1 149 ? -3.418 5.929 -13.298 1.00 91.62 149 PRO A N 1
ATOM 1189 C CA . PRO A 1 149 ? -3.216 4.522 -13.670 1.00 91.62 149 PRO A CA 1
ATOM 1190 C C . PRO A 1 149 ? -4.223 3.581 -12.982 1.00 91.62 149 PRO A C 1
ATOM 1192 O O . PRO A 1 149 ? -5.030 4.030 -12.180 1.00 91.62 149 PRO A O 1
ATOM 1195 N N . ASP A 1 150 ? -4.115 2.275 -13.256 1.00 94.62 150 ASP A N 1
ATOM 1196 C CA . ASP A 1 150 ? -4.861 1.194 -12.596 1.00 94.62 150 ASP A CA 1
ATOM 1197 C C . ASP A 1 150 ? -3.918 0.023 -12.297 1.00 94.62 150 ASP A C 1
ATOM 1199 O O . ASP A 1 150 ? -2.913 -0.164 -12.986 1.00 94.62 150 ASP A O 1
ATOM 1203 N N . ALA A 1 151 ? -4.223 -0.818 -11.309 1.00 96.56 151 ALA A N 1
ATOM 1204 C CA . ALA A 1 151 ? -3.355 -1.953 -10.985 1.00 96.56 151 ALA A CA 1
ATOM 1205 C C . ALA A 1 151 ? -3.370 -3.042 -12.079 1.00 96.56 151 ALA A C 1
ATOM 1207 O O . ALA A 1 151 ? -2.328 -3.609 -12.422 1.00 96.56 151 ALA A O 1
ATOM 1208 N N . ILE A 1 152 ? -4.544 -3.355 -12.634 1.00 97.50 152 ILE A N 1
ATOM 1209 C CA . ILE A 1 152 ? -4.733 -4.441 -13.599 1.00 97.50 152 ILE A CA 1
ATOM 1210 C C . ILE A 1 152 ? -5.440 -3.909 -14.842 1.00 97.50 152 ILE A C 1
ATOM 1212 O O . ILE A 1 152 ? -6.585 -3.463 -14.794 1.00 97.50 152 ILE A O 1
ATOM 1216 N N . VAL A 1 153 ? -4.767 -4.025 -15.983 1.00 96.31 153 VAL A N 1
ATOM 1217 C CA . VAL A 1 153 ? -5.312 -3.646 -17.287 1.00 96.31 153 VAL A CA 1
ATOM 1218 C C . VAL A 1 153 ? -5.772 -4.900 -18.013 1.00 96.31 153 VAL A C 1
ATOM 1220 O O . VAL A 1 153 ? -5.028 -5.881 -18.084 1.00 96.31 153 VAL A O 1
ATOM 1223 N N . PHE A 1 154 ? -6.983 -4.885 -18.564 1.00 97.06 154 PHE A N 1
ATOM 1224 C CA . PHE A 1 154 ? -7.546 -6.019 -19.293 1.00 97.06 154 PHE A CA 1
ATOM 1225 C C . PHE A 1 154 ? -8.298 -5.591 -20.556 1.00 97.06 154 PHE A C 1
ATOM 1227 O O . PHE A 1 154 ? -8.643 -4.430 -20.744 1.00 97.06 154 PHE A O 1
ATOM 1234 N N . ASN A 1 155 ? -8.540 -6.549 -21.443 1.00 95.94 155 ASN A N 1
ATOM 1235 C CA . ASN A 1 155 ? -9.521 -6.461 -22.521 1.00 95.94 155 ASN A CA 1
ATOM 1236 C C . ASN A 1 155 ? -10.302 -7.787 -22.580 1.00 95.94 155 ASN A C 1
ATOM 1238 O O . ASN A 1 155 ? -10.252 -8.585 -21.647 1.00 95.94 155 ASN A O 1
ATOM 1242 N N . SER A 1 156 ? -11.022 -8.048 -23.671 1.00 97.25 156 SER A N 1
ATOM 1243 C CA . SER A 1 156 ? -11.903 -9.218 -23.794 1.00 97.25 156 SER A CA 1
ATOM 1244 C C . SER A 1 156 ? -11.225 -10.591 -23.658 1.00 97.25 156 SER A C 1
ATOM 1246 O O . SER A 1 156 ? -11.941 -11.571 -23.472 1.00 97.25 156 SER A O 1
ATOM 1248 N N . TRP A 1 157 ? -9.897 -10.705 -23.785 1.00 97.31 157 TRP A N 1
ATOM 1249 C CA . TRP A 1 157 ? -9.216 -12.012 -23.796 1.00 97.31 157 TRP A CA 1
ATOM 1250 C C . TRP A 1 157 ? -7.854 -12.059 -23.090 1.00 97.31 157 TRP A C 1
ATOM 1252 O O . TRP A 1 157 ? -7.307 -13.146 -22.911 1.00 97.31 157 TRP A O 1
ATOM 1262 N N . GLN A 1 158 ? -7.296 -10.918 -22.687 1.00 97.44 158 GLN A N 1
ATOM 1263 C CA . GLN A 1 158 ? -6.001 -10.843 -22.007 1.00 97.44 158 GLN A CA 1
ATOM 1264 C C . GLN A 1 158 ? -5.968 -9.726 -20.964 1.00 97.44 158 GLN A C 1
ATOM 1266 O O . GLN A 1 158 ? -6.788 -8.809 -20.962 1.00 97.44 158 GLN A O 1
ATOM 1271 N N . GLN A 1 159 ? -4.974 -9.811 -20.089 1.00 97.44 159 GLN A N 1
ATOM 1272 C CA . GLN A 1 159 ? -4.766 -8.955 -18.937 1.00 97.44 159 GLN A CA 1
ATOM 1273 C C . GLN A 1 159 ? -3.283 -8.877 -18.572 1.00 97.44 159 GLN A C 1
ATOM 1275 O O . GLN A 1 159 ? -2.515 -9.813 -18.810 1.00 97.44 159 GLN A O 1
ATOM 1280 N N . TYR A 1 160 ? -2.883 -7.785 -17.931 1.00 97.62 160 TYR A N 1
ATOM 1281 C CA . TYR A 1 160 ? -1.576 -7.674 -17.300 1.00 97.62 160 TYR A CA 1
ATOM 1282 C C . TYR A 1 160 ? -1.647 -6.841 -16.019 1.00 97.62 160 TYR A C 1
ATOM 1284 O O . TYR A 1 160 ? -2.465 -5.933 -15.884 1.00 97.62 160 TYR A O 1
ATOM 1292 N N . GLY A 1 161 ? -0.764 -7.164 -15.075 1.00 97.44 161 GLY A N 1
ATOM 1293 C CA . GLY A 1 161 ? -0.540 -6.362 -13.878 1.00 97.44 161 GLY A CA 1
ATOM 1294 C C . GLY A 1 161 ? 0.517 -5.297 -14.138 1.00 97.44 161 GLY A C 1
ATOM 1295 O O . GLY A 1 161 ? 1.542 -5.571 -14.769 1.00 97.44 161 GLY A O 1
ATOM 1296 N N . THR A 1 162 ? 0.280 -4.085 -13.663 1.00 97.06 162 THR A N 1
ATOM 1297 C CA . THR A 1 162 ? 1.222 -2.965 -13.754 1.00 97.06 162 THR A CA 1
ATOM 1298 C C . THR A 1 162 ? 2.346 -3.130 -12.723 1.00 97.06 162 THR A C 1
ATOM 1300 O O . THR A 1 162 ? 2.267 -4.009 -11.856 1.00 97.06 162 THR A O 1
ATOM 1303 N N . PRO A 1 163 ? 3.432 -2.339 -12.784 1.00 97.75 163 PRO A N 1
ATOM 1304 C CA . PRO A 1 163 ? 4.462 -2.381 -11.745 1.00 97.75 163 PRO A CA 1
ATOM 1305 C C . PRO A 1 163 ? 3.877 -2.177 -10.339 1.00 97.75 163 PRO A C 1
ATOM 1307 O O . PRO A 1 163 ? 4.263 -2.885 -9.412 1.00 97.75 163 PRO A O 1
ATOM 1310 N N . SER A 1 164 ? 2.880 -1.296 -10.204 1.00 97.69 164 SER A N 1
ATOM 1311 C CA . SER A 1 164 ? 2.136 -1.062 -8.963 1.00 97.69 164 SER A CA 1
ATOM 1312 C C . SER A 1 164 ? 1.401 -2.311 -8.474 1.00 97.69 164 SER A C 1
ATOM 1314 O O . SER A 1 164 ? 1.523 -2.644 -7.297 1.00 97.69 164 SER A O 1
ATOM 1316 N N . TYR A 1 165 ? 0.731 -3.072 -9.353 1.00 97.88 165 TYR A N 1
ATOM 1317 C CA . TYR A 1 165 ? 0.129 -4.368 -8.989 1.00 97.88 165 TYR A CA 1
ATOM 1318 C C . TYR A 1 165 ? 1.160 -5.349 -8.437 1.00 97.88 165 TYR A C 1
ATOM 1320 O O . TYR A 1 165 ? 0.958 -5.957 -7.386 1.00 97.88 165 TYR A O 1
ATOM 1328 N N . TRP A 1 166 ? 2.282 -5.506 -9.137 1.00 98.44 166 TRP A N 1
ATOM 1329 C CA . TRP A 1 166 ? 3.322 -6.430 -8.703 1.00 98.44 166 TRP A CA 1
ATOM 1330 C C . TRP A 1 166 ? 3.948 -5.996 -7.381 1.00 98.44 166 TRP A C 1
ATOM 1332 O O . TRP A 1 166 ? 4.209 -6.840 -6.526 1.00 98.44 166 TRP A O 1
ATOM 1342 N N . MET A 1 167 ? 4.130 -4.695 -7.179 1.00 98.25 167 MET A N 1
ATOM 1343 C CA . MET A 1 167 ? 4.618 -4.135 -5.928 1.00 98.25 167 MET A CA 1
ATOM 1344 C C . MET A 1 167 ? 3.686 -4.453 -4.749 1.00 98.25 167 MET A C 1
ATOM 1346 O O . MET A 1 167 ? 4.188 -4.869 -3.703 1.00 98.25 167 MET A O 1
ATOM 1350 N N . GLN A 1 168 ? 2.355 -4.397 -4.926 1.00 97.62 168 GLN A N 1
ATOM 1351 C CA . GLN A 1 168 ? 1.397 -4.807 -3.880 1.00 97.62 168 GLN A CA 1
ATOM 1352 C C . GLN A 1 168 ? 1.695 -6.214 -3.345 1.00 97.62 168 GLN A C 1
ATOM 1354 O O . GLN A 1 168 ? 1.513 -6.494 -2.159 1.00 97.62 168 GLN A O 1
ATOM 1359 N N . THR A 1 169 ? 2.191 -7.117 -4.202 1.00 96.94 169 THR A N 1
ATOM 1360 C CA . THR A 1 169 ? 2.467 -8.505 -3.804 1.00 96.94 169 THR A CA 1
ATOM 1361 C C . THR A 1 169 ? 3.533 -8.621 -2.710 1.00 96.94 169 THR A C 1
ATOM 1363 O O . THR A 1 169 ? 3.544 -9.619 -1.986 1.00 96.94 169 THR A O 1
ATOM 1366 N N . PHE A 1 170 ? 4.384 -7.603 -2.533 1.00 97.50 170 PHE A N 1
ATOM 1367 C CA . PHE A 1 170 ? 5.401 -7.559 -1.477 1.00 97.50 170 PHE A CA 1
ATOM 1368 C C . PHE A 1 170 ? 4.805 -7.237 -0.098 1.00 97.50 170 PHE A C 1
ATOM 1370 O O . PHE A 1 170 ? 5.464 -7.446 0.920 1.00 97.50 170 PHE A O 1
ATOM 1377 N N . PHE A 1 171 ? 3.560 -6.756 -0.051 1.00 97.50 171 PHE A N 1
ATOM 1378 C CA . PHE A 1 171 ? 2.854 -6.336 1.163 1.00 97.50 171 PHE A CA 1
ATOM 1379 C C . PHE A 1 171 ? 1.679 -7.254 1.541 1.00 97.50 171 PHE A C 1
ATOM 1381 O O . PHE A 1 171 ? 0.966 -6.978 2.501 1.00 97.50 171 PHE A O 1
ATOM 1388 N N . ARG A 1 172 ? 1.488 -8.387 0.848 1.00 93.12 172 ARG A N 1
ATOM 1389 C CA . ARG A 1 172 ? 0.393 -9.340 1.140 1.00 93.12 172 ARG A CA 1
ATOM 1390 C C . ARG A 1 172 ? 0.440 -9.872 2.569 1.00 93.12 172 ARG A C 1
ATOM 1392 O O . ARG A 1 172 ? -0.593 -10.059 3.197 1.00 93.12 172 ARG A O 1
ATOM 1399 N N . GLU A 1 173 ? 1.641 -10.091 3.083 1.00 91.94 173 GLU A N 1
ATOM 1400 C CA . GLU A 1 173 ? 1.885 -10.631 4.418 1.00 91.94 173 GLU A CA 1
ATOM 1401 C C . GLU A 1 173 ? 2.051 -9.539 5.482 1.00 91.94 173 GLU A C 1
ATOM 1403 O O . GLU A 1 173 ? 2.508 -9.825 6.580 1.00 91.94 173 GLU A O 1
ATOM 1408 N N . SER A 1 174 ? 1.707 -8.284 5.176 1.00 93.12 174 SER A N 1
ATOM 1409 C CA . SER A 1 174 ? 1.685 -7.200 6.166 1.00 93.12 174 SER A CA 1
ATOM 1410 C C . SER A 1 174 ? 0.510 -7.333 7.137 1.00 93.12 174 SER A C 1
ATOM 1412 O O . SER A 1 174 ? 0.622 -6.969 8.305 1.00 93.12 174 SER A O 1
ATOM 1414 N N . SER A 1 175 ? -0.621 -7.875 6.674 1.00 89.19 175 SER A N 1
ATOM 1415 C CA . SER A 1 175 ? -1.788 -8.101 7.528 1.00 89.19 175 SER A CA 1
ATOM 1416 C C . SER A 1 175 ? -1.509 -9.222 8.531 1.00 89.19 175 SER A C 1
ATOM 1418 O O . SER A 1 175 ? -1.118 -10.327 8.152 1.00 89.19 175 SER A O 1
ATOM 1420 N N . GLY A 1 176 ? -1.689 -8.929 9.820 1.00 88.06 176 GLY A N 1
ATOM 1421 C CA . GLY A 1 176 ? -1.398 -9.866 10.909 1.00 88.06 176 GLY A CA 1
ATOM 1422 C C . GLY A 1 176 ? 0.092 -10.033 11.233 1.00 88.06 176 GLY A C 1
ATOM 1423 O O . GLY A 1 176 ? 0.432 -10.895 12.041 1.00 88.06 176 GLY A O 1
ATOM 1424 N N . ALA A 1 177 ? 0.978 -9.236 10.630 1.00 94.31 177 ALA A N 1
ATOM 1425 C CA . ALA A 1 177 ? 2.399 -9.241 10.956 1.00 94.31 177 ALA A CA 1
ATOM 1426 C C . ALA A 1 177 ? 2.739 -8.288 12.110 1.00 94.31 177 ALA A C 1
ATOM 1428 O O . ALA A 1 177 ? 2.038 -7.310 12.369 1.00 94.31 177 ALA A O 1
ATOM 1429 N N . LEU A 1 178 ? 3.857 -8.561 12.780 1.00 94.25 178 LEU A N 1
ATOM 1430 C CA . LEU A 1 178 ? 4.440 -7.691 13.796 1.00 94.25 178 LEU A CA 1
ATOM 1431 C C . LEU A 1 178 ? 5.488 -6.776 13.156 1.00 94.25 178 LEU A C 1
ATOM 1433 O O . LEU A 1 178 ? 6.448 -7.268 12.564 1.00 94.25 178 LEU A O 1
ATOM 1437 N N . ILE A 1 179 ? 5.324 -5.461 13.293 1.00 96.06 179 ILE A N 1
ATOM 1438 C CA . ILE A 1 179 ? 6.299 -4.463 12.838 1.00 96.06 179 ILE A CA 1
ATOM 1439 C C . ILE A 1 179 ? 7.509 -4.392 13.779 1.00 96.06 179 ILE A C 1
ATOM 1441 O O . ILE A 1 179 ? 7.361 -4.401 15.000 1.00 96.06 179 ILE A O 1
ATOM 1445 N N . HIS A 1 180 ? 8.706 -4.271 13.203 1.00 95.00 180 HIS A N 1
ATOM 1446 C CA . HIS A 1 180 ? 9.961 -4.078 13.930 1.00 95.00 180 HIS A CA 1
ATOM 1447 C C . HIS A 1 180 ? 10.556 -2.690 13.680 1.00 95.00 180 HIS A C 1
ATOM 1449 O O . HIS A 1 180 ? 10.478 -2.178 12.555 1.00 95.00 180 HIS A O 1
ATOM 1455 N N . PRO A 1 181 ? 11.221 -2.091 14.686 1.00 94.56 181 PRO A N 1
ATOM 1456 C CA . PRO A 1 181 ? 12.032 -0.901 14.479 1.00 94.56 181 PRO A CA 1
ATOM 1457 C C . PRO A 1 181 ? 13.110 -1.145 13.419 1.00 94.56 181 PRO A C 1
ATOM 1459 O O . PRO A 1 181 ? 13.781 -2.176 13.418 1.00 94.56 181 PRO A O 1
ATOM 1462 N N . ILE A 1 182 ? 13.305 -0.171 12.533 1.00 94.25 182 ILE A N 1
ATOM 1463 C CA . ILE A 1 182 ? 14.312 -0.234 11.473 1.00 94.25 182 ILE A CA 1
ATOM 1464 C C . ILE A 1 182 ? 15.042 1.100 11.352 1.00 94.25 182 ILE A C 1
ATOM 1466 O O . ILE A 1 182 ? 14.420 2.163 11.324 1.00 94.25 182 ILE A O 1
ATOM 1470 N N . THR A 1 183 ? 16.366 1.032 11.226 1.00 94.19 183 THR A N 1
ATOM 1471 C CA . THR A 1 183 ? 17.239 2.196 11.050 1.00 94.19 183 THR A CA 1
ATOM 1472 C C . THR A 1 183 ? 18.035 2.040 9.762 1.00 94.19 183 THR A C 1
ATOM 1474 O O . THR A 1 183 ? 18.659 1.007 9.537 1.00 94.19 183 THR A O 1
ATOM 1477 N N . ILE A 1 184 ? 18.046 3.079 8.924 1.00 94.75 184 ILE A N 1
ATOM 1478 C CA . ILE A 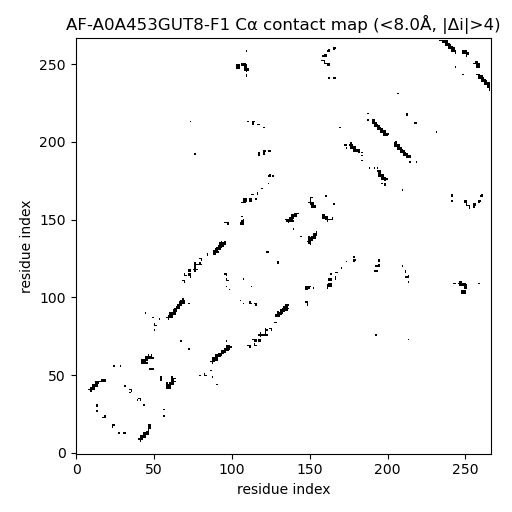1 184 ? 18.868 3.133 7.711 1.00 94.75 184 ILE A CA 1
ATOM 1479 C C . ILE A 1 184 ? 20.031 4.089 7.970 1.00 94.75 184 ILE A C 1
ATOM 1481 O O . ILE A 1 184 ? 19.833 5.301 8.035 1.00 94.75 184 ILE A O 1
ATOM 1485 N N . ASN A 1 185 ? 21.247 3.555 8.090 1.00 94.75 185 ASN A N 1
ATOM 1486 C CA . ASN A 1 185 ? 22.462 4.361 8.185 1.00 94.75 185 ASN A CA 1
ATOM 1487 C C . ASN A 1 185 ? 23.155 4.416 6.816 1.00 94.75 185 ASN A C 1
ATOM 1489 O O . ASN A 1 185 ? 23.880 3.500 6.436 1.00 94.75 185 ASN A O 1
ATOM 1493 N N . SER A 1 186 ? 22.861 5.461 6.040 1.00 94.00 186 SER A N 1
ATOM 1494 C CA . SER A 1 186 ? 23.410 5.667 4.698 1.00 94.00 186 SER A CA 1
ATOM 1495 C C . SER A 1 186 ? 23.378 7.147 4.323 1.00 94.00 186 SER A C 1
ATOM 1497 O O . SER A 1 186 ? 22.431 7.861 4.669 1.00 94.00 186 SER A O 1
ATOM 1499 N N . SER A 1 187 ? 24.364 7.597 3.541 1.00 94.81 187 SER A N 1
ATOM 1500 C CA . SER A 1 187 ? 24.344 8.922 2.903 1.00 94.81 187 SER A CA 1
ATOM 1501 C C . SER A 1 187 ? 23.164 9.089 1.935 1.00 94.81 187 SER A C 1
ATOM 1503 O O . SER A 1 187 ? 22.737 10.211 1.679 1.00 94.81 187 SER A O 1
ATOM 1505 N N . TYR A 1 188 ? 22.586 7.982 1.456 1.00 94.88 188 TYR A N 1
ATOM 1506 C CA . TYR A 1 188 ? 21.403 7.955 0.593 1.00 94.88 188 TYR A CA 1
ATOM 1507 C C . TYR A 1 188 ? 20.084 7.820 1.366 1.00 94.88 188 TYR A C 1
ATOM 1509 O O . TYR A 1 188 ? 19.040 7.662 0.744 1.00 94.88 188 TYR A O 1
ATOM 1517 N N . SER A 1 189 ? 20.092 7.883 2.704 1.00 93.25 189 SER A N 1
ATOM 1518 C CA . SER A 1 189 ? 18.911 7.631 3.556 1.00 93.25 189 SER A CA 1
ATOM 1519 C C . SER A 1 189 ? 17.649 8.401 3.143 1.00 93.25 189 SER A C 1
ATOM 1521 O O . SER A 1 189 ? 16.554 7.859 3.229 1.00 93.25 189 SER A O 1
ATOM 1523 N N . GLN A 1 190 ? 17.786 9.622 2.619 1.00 94.75 190 GLN A N 1
ATOM 1524 C CA . GLN A 1 190 ? 16.654 10.429 2.143 1.00 94.75 190 GLN A CA 1
ATOM 1525 C C . GLN A 1 190 ? 15.960 9.856 0.893 1.00 94.75 190 GLN A C 1
ATOM 1527 O O . GLN A 1 190 ? 14.782 10.127 0.669 1.00 94.75 190 GLN A O 1
ATOM 1532 N N . GLN A 1 191 ? 16.673 9.050 0.102 1.00 96.88 191 GLN A N 1
ATOM 1533 C CA . GLN A 1 191 ? 16.202 8.379 -1.118 1.00 96.88 191 GLN A CA 1
ATOM 1534 C C . GLN A 1 191 ? 15.833 6.907 -0.875 1.00 96.88 191 GLN A C 1
ATOM 1536 O O . GLN A 1 191 ? 15.422 6.209 -1.802 1.00 96.88 191 GLN A O 1
ATOM 1541 N N . LEU A 1 192 ? 15.954 6.439 0.369 1.00 98.00 192 LEU A N 1
ATOM 1542 C CA . LEU A 1 192 ? 15.607 5.083 0.765 1.00 98.00 192 LEU A CA 1
ATOM 1543 C C . LEU A 1 192 ? 14.338 5.070 1.620 1.00 98.00 192 LEU A C 1
ATOM 1545 O O . LEU A 1 192 ? 14.032 6.012 2.353 1.00 98.00 192 LEU A O 1
ATOM 1549 N N . ALA A 1 193 ? 13.609 3.965 1.549 1.00 98.25 193 ALA A N 1
ATOM 1550 C CA . ALA A 1 193 ? 12.561 3.625 2.498 1.00 98.25 193 ALA A CA 1
ATOM 1551 C C . ALA A 1 193 ? 12.691 2.149 2.864 1.00 98.25 193 ALA A C 1
ATOM 1553 O O . ALA A 1 193 ? 13.148 1.347 2.051 1.00 98.25 193 ALA A O 1
ATOM 1554 N N . ALA A 1 194 ? 12.330 1.789 4.090 1.00 98.00 194 ALA A N 1
ATOM 1555 C CA . ALA A 1 194 ? 12.366 0.400 4.510 1.00 98.00 194 ALA A CA 1
ATOM 1556 C C . ALA A 1 194 ? 11.410 0.138 5.666 1.00 98.00 194 ALA A C 1
ATOM 1558 O O . ALA A 1 194 ? 11.173 1.026 6.490 1.00 98.00 194 ALA A O 1
ATOM 1559 N N . SER A 1 195 ? 10.935 -1.097 5.741 1.00 97.88 195 SER A N 1
ATOM 1560 C CA . SER A 1 195 ? 10.168 -1.671 6.846 1.00 97.88 195 SER A CA 1
ATOM 1561 C C . SER A 1 195 ? 10.650 -3.100 7.102 1.00 97.88 195 SER A C 1
ATOM 1563 O O . SER A 1 195 ? 11.187 -3.764 6.209 1.00 97.88 195 SER A O 1
ATOM 1565 N N . ALA A 1 196 ? 10.486 -3.569 8.336 1.00 96.81 196 ALA A N 1
ATOM 1566 C CA . ALA A 1 196 ? 10.786 -4.941 8.714 1.00 96.81 196 ALA A CA 1
ATOM 1567 C C . ALA A 1 196 ? 9.612 -5.510 9.500 1.00 96.81 196 ALA A C 1
ATOM 1569 O O . ALA A 1 196 ? 9.214 -4.926 10.502 1.00 96.81 196 ALA A O 1
ATOM 1570 N N . VAL A 1 197 ? 9.067 -6.641 9.061 1.00 95.62 197 VAL A N 1
ATOM 1571 C CA . VAL A 1 197 ? 7.946 -7.299 9.738 1.00 95.62 197 VAL A CA 1
ATOM 1572 C C . VAL A 1 197 ? 8.257 -8.764 9.997 1.00 95.62 197 VAL A C 1
ATOM 1574 O O . VAL A 1 197 ? 8.917 -9.416 9.186 1.00 95.62 197 VAL A O 1
ATOM 1577 N N . THR A 1 198 ? 7.761 -9.296 11.109 1.00 93.69 198 THR A N 1
ATOM 1578 C CA . THR A 1 198 ? 7.665 -10.740 11.314 1.00 93.69 198 THR A CA 1
ATOM 1579 C C . THR A 1 198 ? 6.254 -11.196 11.003 1.00 93.69 198 THR A C 1
ATOM 1581 O O . THR A 1 198 ? 5.297 -10.737 11.620 1.00 93.69 198 THR A O 1
ATOM 1584 N N . TRP A 1 199 ? 6.138 -12.136 10.074 1.00 91.81 199 TRP A N 1
ATOM 1585 C CA . TRP A 1 199 ? 4.879 -12.772 9.715 1.00 91.81 199 TRP A CA 1
ATOM 1586 C C . TRP A 1 199 ? 4.962 -14.279 9.951 1.00 91.81 199 TRP A C 1
ATOM 1588 O O . TRP A 1 199 ? 5.992 -14.895 9.675 1.00 91.81 199 TRP A O 1
ATOM 1598 N N . GLN A 1 200 ? 3.889 -14.873 10.468 1.00 88.62 200 GLN A N 1
ATOM 1599 C CA . GLN A 1 200 ? 3.841 -16.290 10.813 1.00 88.62 200 GLN A CA 1
ATOM 1600 C C . GLN A 1 200 ? 2.939 -17.059 9.843 1.00 88.62 200 GLN A C 1
ATOM 1602 O O . GLN A 1 200 ? 1.739 -16.803 9.773 1.00 88.62 200 GLN A O 1
ATOM 1607 N N . ASP A 1 201 ? 3.506 -18.056 9.161 1.00 84.50 201 ASP A N 1
ATOM 1608 C CA . ASP A 1 201 ? 2.756 -19.045 8.382 1.00 84.50 201 ASP A CA 1
ATOM 1609 C C . ASP A 1 201 ? 2.711 -20.365 9.136 1.00 84.50 201 ASP A C 1
ATOM 1611 O O . ASP A 1 201 ? 3.745 -21.024 9.231 1.00 84.50 201 ASP A O 1
ATOM 1615 N N . SER A 1 202 ? 1.531 -20.746 9.640 1.00 75.94 202 SER A N 1
ATOM 1616 C CA . SER A 1 202 ? 1.121 -22.091 10.101 1.00 75.94 202 SER A CA 1
ATOM 1617 C C . SER A 1 202 ? 2.028 -22.868 11.087 1.00 75.94 202 SER A C 1
ATOM 1619 O O . SER A 1 202 ? 1.576 -23.892 11.600 1.00 75.94 202 SER A O 1
ATOM 1621 N N . LYS A 1 203 ? 3.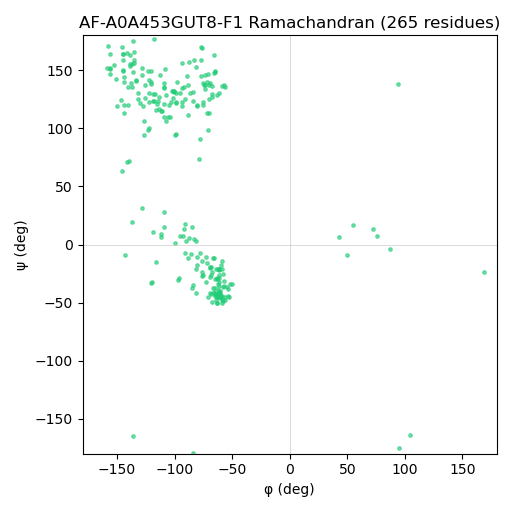255 -22.394 11.376 1.00 80.56 203 LYS A N 1
ATOM 1622 C CA . LYS A 1 203 ? 4.322 -22.849 12.299 1.00 80.56 203 LYS A CA 1
ATOM 1623 C C . LYS A 1 203 ? 5.667 -22.124 12.086 1.00 80.56 203 LYS A C 1
ATOM 1625 O O . LYS A 1 203 ? 6.478 -22.117 13.007 1.00 80.56 203 LYS A O 1
ATOM 1630 N N . ILE A 1 204 ? 5.935 -21.560 10.906 1.00 84.88 204 ILE A N 1
ATOM 1631 C CA . ILE A 1 204 ? 7.212 -20.913 10.564 1.00 84.88 204 ILE A CA 1
ATOM 1632 C C . ILE A 1 204 ? 7.058 -19.395 10.651 1.00 84.88 204 ILE A C 1
ATOM 1634 O O . ILE A 1 204 ? 6.113 -18.817 10.120 1.00 84.88 204 ILE A O 1
ATOM 1638 N N . SER A 1 205 ? 8.005 -18.755 11.329 1.00 89.12 205 SER A N 1
ATOM 1639 C CA . SER A 1 205 ? 8.104 -17.303 11.427 1.00 89.12 205 SER A CA 1
ATOM 1640 C C . SER A 1 205 ? 9.078 -16.781 10.373 1.00 89.12 205 SER A C 1
ATOM 1642 O O . SER A 1 205 ? 10.193 -17.291 10.248 1.00 89.12 205 SER A O 1
ATOM 1644 N N . PHE A 1 206 ? 8.660 -15.774 9.612 1.00 90.6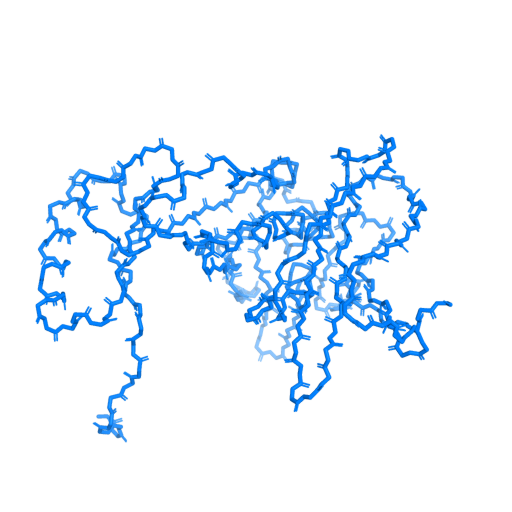9 206 PHE A N 1
ATOM 1645 C CA . PHE A 1 206 ? 9.450 -15.145 8.561 1.00 90.69 206 PHE A CA 1
ATOM 1646 C C . PHE A 1 206 ? 9.744 -13.699 8.929 1.00 90.69 206 PHE A C 1
ATOM 1648 O O . PHE A 1 206 ? 8.822 -12.896 9.068 1.00 90.69 206 PHE A O 1
ATOM 1655 N N . LEU A 1 207 ? 11.029 -13.351 9.016 1.00 92.56 207 LEU A N 1
ATOM 1656 C CA . LEU A 1 207 ? 11.460 -11.958 9.004 1.00 92.56 207 LEU A CA 1
ATOM 1657 C C . LEU A 1 207 ? 11.487 -11.466 7.555 1.00 92.56 207 LEU A C 1
ATOM 1659 O O . LEU A 1 207 ? 12.230 -11.993 6.727 1.00 92.56 207 LEU A O 1
ATOM 1663 N N . ARG A 1 208 ? 10.695 -10.441 7.253 1.00 94.25 208 ARG A N 1
ATOM 1664 C CA . ARG A 1 208 ? 10.644 -9.795 5.942 1.00 94.25 208 ARG A CA 1
ATOM 1665 C C . ARG A 1 208 ? 11.173 -8.383 6.056 1.00 94.25 208 ARG A C 1
ATOM 1667 O O . ARG A 1 208 ? 10.574 -7.557 6.736 1.00 94.25 208 ARG A O 1
ATOM 1674 N N . VAL A 1 209 ? 12.270 -8.110 5.361 1.00 95.62 209 VAL A N 1
ATOM 1675 C CA . VAL A 1 209 ? 12.837 -6.766 5.232 1.00 95.62 209 VAL A CA 1
ATOM 1676 C C . VAL A 1 209 ? 12.522 -6.259 3.833 1.00 95.62 209 VAL A C 1
ATOM 1678 O O . VAL A 1 209 ? 12.912 -6.877 2.844 1.00 95.62 209 VAL A O 1
ATOM 1681 N N . LYS A 1 210 ? 11.795 -5.147 3.748 1.00 97.88 210 LYS A N 1
ATOM 1682 C CA . LYS A 1 210 ? 11.430 -4.494 2.488 1.00 97.88 210 LYS A CA 1
ATOM 1683 C C . LYS A 1 210 ? 12.255 -3.231 2.369 1.00 97.88 210 LYS A C 1
ATOM 1685 O O . LYS A 1 210 ? 12.298 -2.444 3.311 1.00 97.88 210 LYS A O 1
ATOM 1690 N N . ILE A 1 211 ? 12.917 -3.047 1.234 1.00 98.00 211 ILE A N 1
ATOM 1691 C CA . ILE A 1 211 ? 13.789 -1.901 0.985 1.00 98.00 211 ILE A CA 1
ATOM 1692 C C . ILE A 1 211 ? 13.428 -1.318 -0.372 1.00 98.00 211 ILE A C 1
ATOM 1694 O O . ILE A 1 211 ? 13.359 -2.032 -1.369 1.00 98.00 211 ILE A O 1
ATOM 1698 N N . VAL A 1 212 ? 13.231 -0.009 -0.396 1.00 98.56 212 VAL A N 1
ATOM 1699 C CA . VAL A 1 212 ? 12.976 0.774 -1.597 1.00 98.56 212 VAL A CA 1
ATOM 1700 C C . VAL A 1 212 ? 14.160 1.697 -1.810 1.00 98.56 212 VAL A C 1
ATOM 1702 O O . VAL A 1 212 ? 14.520 2.461 -0.914 1.00 98.56 212 VAL A O 1
ATOM 1705 N N . ASN A 1 213 ? 14.735 1.650 -3.009 1.00 98.12 213 ASN A N 1
ATOM 1706 C CA . ASN A 1 213 ? 15.661 2.661 -3.490 1.00 98.12 213 ASN A CA 1
ATOM 1707 C C . ASN A 1 213 ? 14.964 3.495 -4.563 1.00 98.12 213 ASN A C 1
ATOM 1709 O O . ASN A 1 213 ? 14.735 3.012 -5.667 1.00 98.12 213 ASN A O 1
ATOM 1713 N N . PHE A 1 214 ? 14.600 4.728 -4.217 1.00 97.88 214 PHE A N 1
ATOM 1714 C CA . PHE A 1 214 ? 13.978 5.679 -5.142 1.00 97.88 214 PHE A CA 1
ATOM 1715 C C . PHE A 1 214 ? 15.023 6.508 -5.908 1.00 97.88 214 PHE A C 1
ATOM 1717 O O . PHE A 1 214 ? 14.696 7.216 -6.858 1.00 97.88 214 PHE A O 1
ATOM 1724 N N . GLY A 1 215 ? 16.287 6.442 -5.481 1.00 95.88 215 GLY A N 1
ATOM 1725 C CA . GLY A 1 215 ? 17.398 7.160 -6.084 1.00 95.88 215 GLY A CA 1
ATOM 1726 C C . GLY A 1 215 ? 17.902 6.525 -7.382 1.00 95.88 215 GLY A C 1
ATOM 1727 O O . GLY A 1 215 ? 17.743 5.323 -7.593 1.00 95.88 215 GLY A O 1
ATOM 1728 N N . PRO A 1 216 ? 18.590 7.298 -8.242 1.00 94.31 216 PRO A N 1
ATOM 1729 C CA . PRO A 1 216 ? 19.164 6.782 -9.486 1.00 94.31 216 PRO A CA 1
ATOM 1730 C C . PRO A 1 216 ? 20.473 6.003 -9.271 1.00 94.31 216 PRO A C 1
ATOM 1732 O O . PRO A 1 216 ? 21.020 5.439 -10.215 1.00 94.31 216 PRO A O 1
ATOM 1735 N N . VAL A 1 217 ? 21.017 6.010 -8.050 1.00 94.50 217 VAL A N 1
ATOM 1736 C CA . VAL A 1 217 ? 22.307 5.397 -7.718 1.00 94.50 217 VAL A CA 1
ATOM 1737 C C . VAL A 1 217 ? 22.070 4.049 -7.049 1.00 94.50 217 VAL A C 1
ATOM 1739 O O . VAL A 1 217 ? 21.286 3.950 -6.106 1.00 94.50 217 VAL A O 1
ATOM 1742 N N . ALA A 1 218 ? 22.769 3.011 -7.510 1.00 94.75 218 ALA A N 1
ATOM 1743 C CA . ALA A 1 218 ? 22.784 1.720 -6.834 1.00 94.75 218 ALA A CA 1
ATOM 1744 C C . ALA A 1 218 ? 23.404 1.865 -5.434 1.00 94.75 218 ALA A C 1
ATOM 1746 O O . ALA A 1 218 ? 24.500 2.407 -5.287 1.00 94.75 218 ALA A O 1
ATOM 1747 N N . VAL A 1 219 ? 22.707 1.372 -4.408 1.00 95.75 219 VAL A N 1
ATOM 1748 C CA . VAL A 1 219 ? 23.157 1.448 -3.014 1.00 95.75 219 VAL A CA 1
ATOM 1749 C C . VAL A 1 219 ? 23.428 0.045 -2.495 1.00 95.75 219 VAL A C 1
ATOM 1751 O O . VAL A 1 219 ? 22.536 -0.801 -2.480 1.00 95.75 219 VAL A O 1
ATOM 1754 N N . ASN A 1 220 ? 24.649 -0.182 -2.018 1.00 94.69 220 ASN A N 1
ATOM 1755 C CA . ASN A 1 220 ? 25.003 -1.411 -1.317 1.00 94.69 220 ASN A CA 1
ATOM 1756 C C . ASN A 1 220 ? 24.603 -1.280 0.153 1.00 94.69 220 ASN A C 1
ATOM 1758 O O . ASN A 1 220 ? 25.031 -0.348 0.836 1.00 94.69 220 ASN A O 1
ATOM 1762 N N . LEU A 1 221 ? 23.787 -2.212 0.639 1.00 92.69 221 LEU A N 1
ATOM 1763 C CA . LEU A 1 221 ? 23.295 -2.228 2.013 1.00 92.69 221 LEU A CA 1
ATOM 1764 C C . LEU A 1 221 ? 23.718 -3.523 2.700 1.00 92.69 221 LEU A C 1
ATOM 1766 O O . LEU A 1 221 ? 23.641 -4.601 2.119 1.00 92.69 221 LEU A O 1
ATOM 1770 N N . THR A 1 222 ? 24.144 -3.408 3.954 1.00 93.19 222 THR A N 1
ATOM 1771 C CA . THR A 1 222 ? 24.315 -4.553 4.853 1.00 93.19 222 THR A CA 1
ATOM 1772 C C . THR A 1 222 ? 23.117 -4.601 5.787 1.00 93.19 222 THR A C 1
ATOM 1774 O O . THR A 1 222 ? 22.804 -3.602 6.433 1.00 93.19 222 THR A O 1
ATOM 1777 N N . ILE A 1 223 ? 22.443 -5.748 5.851 1.00 91.00 223 ILE A N 1
ATOM 1778 C CA . ILE A 1 223 ? 21.297 -5.960 6.738 1.00 91.00 223 ILE A CA 1
ATOM 1779 C C . ILE A 1 223 ? 21.794 -6.693 7.981 1.00 91.00 223 ILE A C 1
ATOM 1781 O O . ILE A 1 223 ? 22.338 -7.791 7.883 1.00 91.00 223 ILE A O 1
ATOM 1785 N N . SER A 1 224 ? 21.590 -6.091 9.148 1.00 91.38 224 SER A N 1
ATOM 1786 C CA . SER A 1 224 ? 21.814 -6.726 10.442 1.00 91.38 224 SER A CA 1
ATOM 1787 C C . SER A 1 224 ? 20.522 -6.707 11.252 1.00 91.38 224 SER A C 1
ATOM 1789 O O . SER A 1 224 ? 19.761 -5.741 11.218 1.00 91.38 224 SER A O 1
ATOM 1791 N N . ALA A 1 225 ? 20.268 -7.797 11.970 1.00 89.88 225 ALA A N 1
ATOM 1792 C CA . ALA A 1 225 ? 19.148 -7.919 12.890 1.00 89.88 225 ALA A CA 1
ATOM 1793 C C . ALA A 1 225 ? 19.681 -8.326 14.265 1.00 89.88 225 ALA A C 1
ATOM 1795 O O . ALA A 1 225 ? 20.567 -9.176 14.372 1.00 89.88 225 ALA A O 1
ATOM 1796 N N . SER A 1 226 ? 19.148 -7.711 15.313 1.00 90.06 226 SER A N 1
ATOM 1797 C CA . SER A 1 226 ? 19.482 -7.996 16.706 1.00 90.06 226 SER A CA 1
ATOM 1798 C C . SER A 1 226 ? 18.201 -8.080 17.535 1.00 90.06 226 SER A C 1
ATOM 1800 O O . SER A 1 226 ? 17.155 -7.585 17.122 1.00 90.06 226 SER A O 1
ATOM 1802 N N . GLY A 1 227 ? 18.268 -8.750 18.688 1.00 86.56 227 GLY A N 1
ATOM 1803 C CA . GLY A 1 227 ? 17.113 -8.890 19.583 1.00 86.56 227 GLY A CA 1
ATOM 1804 C C . GLY A 1 227 ? 16.017 -9.844 19.092 1.00 86.56 227 GLY A C 1
ATOM 1805 O O . GLY A 1 227 ? 14.927 -9.835 19.651 1.00 86.56 227 GLY A O 1
ATOM 1806 N N . LEU A 1 228 ? 16.286 -10.668 18.073 1.00 83.69 228 LEU A N 1
ATOM 1807 C CA . LEU A 1 228 ? 15.374 -11.736 17.658 1.00 83.69 228 LEU A CA 1
ATOM 1808 C C . LEU A 1 228 ? 15.426 -12.894 18.665 1.00 83.69 228 LEU A C 1
ATOM 1810 O O . LEU A 1 228 ? 16.511 -13.302 19.077 1.00 83.69 228 LEU A O 1
ATOM 1814 N N . GLU A 1 229 ? 14.266 -13.456 19.019 1.00 76.62 229 GLU A N 1
ATOM 1815 C CA . GLU A 1 229 ? 14.168 -14.616 19.926 1.00 76.62 229 GLU A CA 1
ATOM 1816 C C . GLU A 1 229 ? 14.849 -15.873 19.362 1.00 76.62 229 GLU A C 1
ATOM 1818 O O . GLU A 1 229 ? 15.352 -16.710 20.110 1.00 76.62 229 GLU A O 1
ATOM 1823 N N . ALA A 1 230 ? 14.884 -15.994 18.033 1.00 77.25 230 ALA A N 1
ATOM 1824 C CA . ALA A 1 230 ? 15.545 -17.068 17.307 1.00 77.25 230 ALA A CA 1
ATOM 1825 C C . ALA A 1 230 ? 16.487 -16.497 16.241 1.00 77.25 230 ALA A C 1
ATOM 1827 O O . ALA A 1 230 ? 16.257 -15.415 15.693 1.00 77.25 230 ALA A O 1
ATOM 1828 N N . SER A 1 231 ? 17.545 -17.242 15.920 1.00 77.50 231 SER A N 1
ATOM 1829 C CA . SER A 1 231 ? 18.435 -16.889 14.817 1.00 77.50 231 SER A CA 1
ATOM 1830 C C . SER A 1 231 ? 17.710 -16.978 13.472 1.00 77.50 231 SER A C 1
ATOM 1832 O O . SER A 1 231 ? 16.831 -17.815 13.257 1.00 77.50 231 SER A O 1
ATOM 1834 N N . VAL A 1 232 ? 18.102 -16.113 12.536 1.00 81.56 232 VAL A N 1
ATOM 1835 C CA . VAL A 1 232 ? 17.605 -16.171 11.159 1.00 81.56 232 VAL A CA 1
ATOM 1836 C C . VAL A 1 232 ? 18.288 -17.335 10.449 1.00 81.56 232 VAL A C 1
ATOM 1838 O O . VAL A 1 232 ? 19.510 -17.351 10.308 1.00 81.56 232 VAL A O 1
ATOM 1841 N N . ASN A 1 233 ? 17.504 -18.303 9.973 1.00 82.19 233 ASN A N 1
ATOM 1842 C CA . ASN A 1 233 ? 18.013 -19.347 9.090 1.00 82.19 233 ASN A CA 1
ATOM 1843 C C . ASN A 1 233 ? 18.166 -18.789 7.668 1.00 82.19 233 ASN A C 1
ATOM 1845 O O . ASN A 1 233 ? 17.232 -18.843 6.869 1.00 82.19 233 ASN A O 1
ATOM 1849 N N . SER A 1 234 ? 19.350 -18.256 7.364 1.00 78.12 234 SER A N 1
ATOM 1850 C CA . SER A 1 234 ? 19.644 -17.648 6.064 1.00 78.12 234 SER A CA 1
ATOM 1851 C C . SER A 1 234 ? 19.689 -18.644 4.905 1.00 78.12 234 SER A C 1
ATOM 1853 O O . SER A 1 234 ? 19.490 -18.237 3.767 1.00 78.12 234 SER A O 1
ATOM 1855 N N . ALA A 1 235 ? 19.864 -19.946 5.166 1.00 79.50 235 ALA A N 1
ATOM 1856 C CA . ALA A 1 235 ? 19.961 -20.970 4.120 1.00 79.50 235 ALA A CA 1
ATOM 1857 C C . ALA A 1 235 ? 18.656 -21.172 3.326 1.00 79.50 235 ALA A C 1
ATOM 1859 O O . ALA A 1 235 ? 18.646 -21.875 2.322 1.00 79.50 235 ALA A O 1
ATOM 1860 N N . ARG A 1 236 ? 17.539 -20.597 3.792 1.00 81.50 236 ARG A N 1
ATOM 1861 C CA . ARG A 1 236 ? 16.244 -20.587 3.091 1.00 81.50 236 ARG A CA 1
ATOM 1862 C C . ARG A 1 236 ? 15.769 -19.174 2.762 1.00 81.50 236 ARG A C 1
ATOM 1864 O O . ARG A 1 236 ? 14.605 -18.987 2.411 1.00 81.50 236 ARG A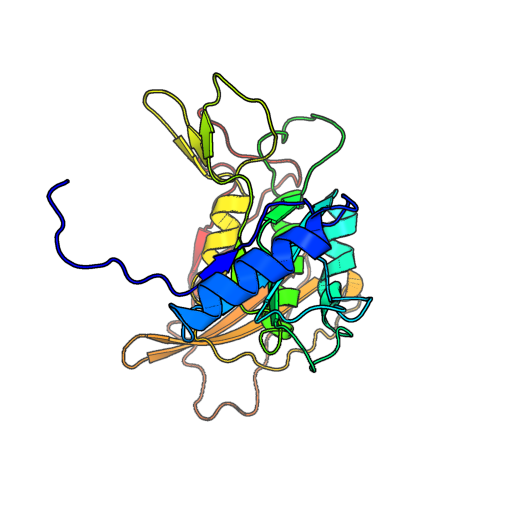 O 1
ATOM 1871 N N . SER A 1 237 ? 16.634 -18.178 2.930 1.00 89.25 237 SER A N 1
ATOM 1872 C CA . SER A 1 237 ? 16.291 -16.799 2.622 1.00 89.25 237 SER A CA 1
ATOM 1873 C C . SER A 1 237 ? 16.250 -16.597 1.116 1.00 89.25 237 SER A C 1
ATOM 1875 O O . SER A 1 237 ? 17.124 -17.046 0.380 1.00 89.25 237 SER A O 1
ATOM 1877 N N . THR A 1 238 ? 15.240 -15.868 0.664 1.00 93.31 238 THR A N 1
ATOM 1878 C CA . THR A 1 238 ? 15.092 -15.457 -0.731 1.00 93.31 238 THR A CA 1
ATOM 1879 C C . THR A 1 238 ? 15.069 -13.944 -0.813 1.00 93.31 238 THR A C 1
ATOM 1881 O O . THR A 1 238 ? 14.531 -13.281 0.075 1.00 93.31 238 THR A O 1
ATOM 1884 N N . VAL A 1 239 ? 15.559 -13.401 -1.918 1.00 94.81 239 VAL A N 1
ATOM 1885 C CA . VAL A 1 239 ? 15.352 -12.008 -2.301 1.00 94.81 239 VAL A CA 1
ATOM 1886 C C . VAL A 1 239 ? 14.414 -11.968 -3.501 1.00 94.81 239 VAL A C 1
ATOM 1888 O O . VAL A 1 239 ? 14.540 -12.757 -4.431 1.00 94.81 239 VAL A O 1
ATOM 1891 N N . THR A 1 240 ? 13.431 -11.071 -3.471 1.00 97.31 240 THR A N 1
ATOM 1892 C CA . THR A 1 240 ? 12.563 -10.799 -4.620 1.00 97.31 240 THR A CA 1
ATOM 1893 C C . THR A 1 240 ? 12.741 -9.345 -5.018 1.00 97.31 240 THR A C 1
ATOM 1895 O O . THR A 1 240 ? 12.564 -8.454 -4.192 1.00 97.31 240 THR A O 1
ATOM 1898 N N . VAL A 1 241 ? 13.110 -9.105 -6.274 1.00 98.06 241 VAL A N 1
ATOM 1899 C CA . VAL A 1 241 ? 13.436 -7.775 -6.796 1.00 98.06 241 VAL A CA 1
ATOM 1900 C C . VAL A 1 241 ? 12.447 -7.402 -7.891 1.00 98.06 241 VAL A C 1
ATOM 1902 O O . VAL A 1 241 ? 12.233 -8.168 -8.826 1.00 98.06 241 VAL A O 1
ATOM 1905 N N . LEU A 1 242 ? 11.866 -6.207 -7.792 1.00 98.44 242 LEU A N 1
ATOM 1906 C CA . LEU A 1 242 ? 11.111 -5.562 -8.864 1.00 98.44 242 LEU A CA 1
ATOM 1907 C C . LEU A 1 242 ? 11.911 -4.343 -9.331 1.00 98.44 242 LEU A C 1
ATOM 1909 O O . LEU A 1 242 ? 12.168 -3.433 -8.548 1.00 98.44 242 LEU A O 1
ATOM 1913 N N . THR A 1 243 ? 12.375 -4.363 -10.579 1.00 97.88 243 THR A N 1
ATOM 1914 C CA . THR A 1 243 ? 13.257 -3.328 -11.135 1.00 97.88 243 THR A CA 1
ATOM 1915 C C . THR A 1 243 ? 13.195 -3.308 -12.664 1.00 97.88 243 THR A C 1
ATOM 1917 O O . THR A 1 243 ? 12.609 -4.199 -13.279 1.00 97.88 243 THR A O 1
ATOM 1920 N N . SER A 1 244 ? 13.802 -2.291 -13.275 1.00 96.38 244 SER A N 1
ATOM 1921 C CA . SER A 1 244 ? 14.045 -2.173 -14.713 1.00 96.38 244 SER A CA 1
ATOM 1922 C C . SER A 1 244 ? 15.231 -1.244 -14.978 1.00 96.38 244 SER A C 1
ATOM 1924 O O . SER A 1 244 ? 15.617 -0.455 -14.118 1.00 96.38 244 SER A O 1
ATOM 1926 N N . SER A 1 245 ? 15.785 -1.288 -16.191 1.00 94.44 245 SER A N 1
ATOM 1927 C CA . SER A 1 245 ? 16.839 -0.367 -16.631 1.00 94.44 245 SER A CA 1
ATOM 1928 C C . SER A 1 245 ? 16.357 1.075 -16.827 1.00 94.44 245 SER A C 1
ATOM 1930 O O . SER A 1 245 ? 17.181 1.984 -16.857 1.00 94.44 245 SER A O 1
ATOM 1932 N N . ASN A 1 246 ? 15.048 1.296 -16.998 1.00 93.94 246 ASN A N 1
ATOM 1933 C CA . ASN A 1 246 ? 14.455 2.625 -17.155 1.00 93.94 246 ASN A CA 1
ATOM 1934 C C . ASN A 1 246 ? 13.334 2.837 -16.113 1.00 93.94 246 ASN A C 1
ATOM 1936 O O . ASN A 1 246 ? 12.406 2.027 -16.061 1.00 93.94 246 ASN A O 1
ATOM 1940 N N . PRO A 1 247 ? 13.375 3.920 -15.307 1.00 92.88 247 PRO A N 1
ATOM 1941 C CA . PRO A 1 247 ? 12.356 4.212 -14.293 1.00 92.88 247 PRO A CA 1
ATOM 1942 C C . PRO A 1 247 ? 10.942 4.420 -14.856 1.00 92.88 247 PRO A C 1
ATOM 1944 O O . PRO A 1 247 ? 9.968 4.253 -14.128 1.00 92.88 247 PRO A O 1
ATOM 1947 N N . LEU A 1 248 ? 10.809 4.761 -16.139 1.00 93.12 248 LEU A N 1
ATOM 1948 C CA . LEU A 1 248 ? 9.515 4.958 -16.798 1.00 93.12 248 LEU A CA 1
ATOM 1949 C C . LEU A 1 248 ? 8.953 3.676 -17.424 1.00 93.12 248 LEU A C 1
ATOM 1951 O O . LEU A 1 248 ? 7.896 3.711 -18.049 1.00 93.12 248 LEU A O 1
ATOM 1955 N N . ASP A 1 249 ? 9.623 2.535 -17.261 1.00 94.81 249 ASP A N 1
ATOM 1956 C CA . ASP A 1 249 ? 9.121 1.281 -17.804 1.00 94.81 249 ASP A CA 1
ATOM 1957 C C . ASP A 1 249 ? 7.833 0.831 -17.104 1.00 94.81 249 ASP A C 1
ATOM 1959 O O . ASP A 1 249 ? 7.783 0.682 -15.883 1.00 94.81 249 ASP A O 1
ATOM 1963 N N . GLY A 1 250 ? 6.806 0.570 -17.912 1.00 94.00 250 GLY A N 1
ATOM 1964 C CA . GLY A 1 250 ? 5.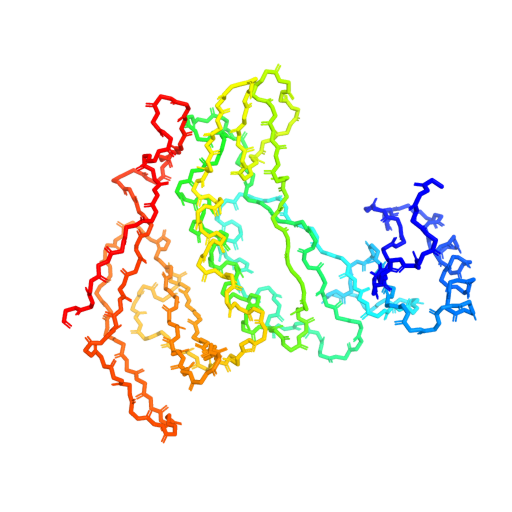567 -0.098 -17.523 1.00 94.00 250 GLY A CA 1
ATOM 1965 C C . GLY A 1 250 ? 5.349 -1.409 -18.282 1.00 94.00 250 GLY A C 1
ATOM 1966 O O . GLY A 1 250 ? 6.115 -1.775 -19.181 1.00 94.00 250 GLY A O 1
ATOM 1967 N N . ASN A 1 251 ? 4.274 -2.110 -17.924 1.00 95.62 251 ASN A N 1
ATOM 1968 C CA . ASN A 1 251 ? 3.822 -3.317 -18.618 1.00 95.62 251 ASN A CA 1
ATOM 1969 C C . ASN A 1 251 ? 2.768 -2.974 -19.683 1.00 95.62 251 ASN A C 1
ATOM 1971 O O . ASN A 1 251 ? 2.087 -1.953 -19.601 1.00 95.62 251 ASN A O 1
ATOM 1975 N N . SER A 1 252 ? 2.640 -3.839 -20.685 1.00 94.94 252 SER A N 1
ATOM 1976 C CA . SER A 1 252 ? 1.649 -3.734 -21.764 1.00 94.94 252 SER A CA 1
ATOM 1977 C C . SER A 1 252 ? 1.196 -5.125 -22.201 1.00 94.94 252 SER A C 1
ATOM 1979 O O . SER A 1 252 ? 1.853 -6.112 -21.879 1.00 94.94 252 SER A O 1
ATOM 1981 N N . PHE A 1 253 ? 0.151 -5.231 -23.025 1.00 95.56 253 PHE A N 1
ATOM 1982 C CA . PHE A 1 253 ? -0.244 -6.519 -23.615 1.00 95.56 253 PHE A CA 1
ATOM 1983 C C . PHE A 1 253 ? 0.885 -7.196 -24.414 1.00 95.56 253 PHE A C 1
ATOM 1985 O O . PHE A 1 253 ? 1.038 -8.412 -24.362 1.00 95.56 253 PHE A O 1
ATOM 1992 N N . SER A 1 254 ? 1.730 -6.421 -25.107 1.00 95.56 254 SER A N 1
ATOM 1993 C CA . SER A 1 254 ? 2.875 -6.968 -25.853 1.00 95.56 254 SER A CA 1
ATOM 1994 C C . SER A 1 254 ? 4.054 -7.376 -24.964 1.00 95.56 254 SER A C 1
ATOM 1996 O O . SER A 1 254 ? 4.872 -8.204 -25.363 1.00 95.56 254 SER A O 1
ATOM 1998 N N . ARG A 1 255 ? 4.168 -6.793 -23.763 1.00 96.00 255 ARG A N 1
ATOM 1999 C CA . ARG A 1 255 ? 5.224 -7.074 -22.781 1.00 96.00 255 ARG A CA 1
ATOM 2000 C C . ARG A 1 255 ? 4.631 -7.077 -21.362 1.00 96.00 255 ARG A C 1
ATOM 2002 O O . ARG A 1 255 ? 4.911 -6.166 -20.581 1.00 96.00 255 ARG A O 1
ATOM 2009 N N . PRO A 1 256 ? 3.827 -8.094 -20.999 1.00 96.06 256 PRO A N 1
ATOM 2010 C CA . PRO A 1 256 ? 3.034 -8.080 -19.762 1.00 96.06 256 PRO A CA 1
ATOM 2011 C C . PRO A 1 256 ? 3.869 -8.263 -18.488 1.00 96.06 256 PRO A C 1
ATOM 2013 O O . PRO A 1 256 ? 3.365 -8.080 -17.383 1.00 96.06 256 PRO A O 1
ATOM 2016 N N . LYS A 1 257 ? 5.146 -8.636 -18.635 1.00 96.75 257 LYS A N 1
ATOM 2017 C CA . LYS A 1 257 ? 6.108 -8.857 -17.547 1.00 96.75 257 LYS A CA 1
ATOM 2018 C C . LYS A 1 257 ? 7.416 -8.087 -17.769 1.00 96.75 257 LYS A C 1
ATOM 2020 O O . LYS A 1 257 ? 8.477 -8.578 -17.403 1.00 96.75 257 LYS A O 1
ATOM 2025 N N . LYS A 1 258 ? 7.363 -6.919 -18.424 1.00 96.81 258 LYS A N 1
ATOM 2026 C CA . LYS A 1 258 ? 8.552 -6.070 -18.630 1.00 96.81 258 LYS A CA 1
ATOM 2027 C C . LYS A 1 258 ? 9.156 -5.638 -17.292 1.00 96.81 258 LYS A C 1
ATOM 2029 O O . LYS A 1 258 ? 10.366 -5.693 -17.123 1.00 96.81 258 LYS A O 1
ATOM 2034 N N . VAL A 1 259 ? 8.295 -5.249 -16.358 1.00 97.56 259 VAL A N 1
ATOM 2035 C CA . VAL A 1 259 ? 8.623 -4.933 -14.970 1.00 97.56 259 VAL A CA 1
ATOM 2036 C C . VAL A 1 259 ? 7.777 -5.848 -14.095 1.00 97.56 259 VAL A C 1
ATOM 2038 O O . VAL A 1 259 ? 6.576 -5.637 -13.914 1.00 97.56 259 VAL A O 1
ATOM 2041 N N . ALA A 1 260 ? 8.395 -6.919 -13.614 1.00 97.75 260 ALA A N 1
ATOM 2042 C CA . ALA A 1 260 ? 7.763 -7.924 -12.772 1.00 97.75 260 ALA A CA 1
ATOM 2043 C C . ALA A 1 260 ? 8.774 -8.445 -11.737 1.00 97.75 260 ALA A C 1
ATOM 2045 O O . ALA A 1 260 ? 9.982 -8.319 -11.955 1.00 97.75 260 ALA A O 1
ATOM 2046 N N . PRO A 1 261 ? 8.314 -9.024 -10.616 1.00 98.25 261 PRO A N 1
ATOM 2047 C CA . PRO A 1 261 ? 9.201 -9.515 -9.579 1.00 98.25 261 PRO A CA 1
ATOM 2048 C C . PRO A 1 261 ? 10.020 -10.714 -10.056 1.00 98.25 261 PRO A C 1
ATOM 2050 O O . PRO A 1 261 ? 9.480 -11.649 -10.649 1.00 98.25 261 PRO A O 1
ATOM 2053 N N . VAL A 1 262 ? 11.309 -10.711 -9.735 1.00 97.81 262 VAL A N 1
ATOM 2054 C CA . VAL A 1 262 ? 12.223 -11.835 -9.945 1.00 97.81 262 VAL A CA 1
ATOM 2055 C C . VAL A 1 262 ? 12.738 -12.290 -8.588 1.00 97.81 262 VAL A C 1
ATOM 2057 O O . VAL A 1 262 ? 13.285 -11.490 -7.832 1.00 97.81 262 VAL A O 1
ATOM 2060 N N . MET A 1 263 ? 12.533 -13.567 -8.273 1.00 96.88 263 MET A N 1
ATOM 2061 C CA . MET A 1 263 ? 12.989 -14.186 -7.030 1.00 96.88 263 MET A CA 1
ATOM 2062 C C . MET A 1 263 ? 14.302 -14.936 -7.257 1.00 96.88 263 MET A C 1
ATOM 2064 O O . MET A 1 263 ? 14.453 -15.630 -8.263 1.00 96.88 263 MET A O 1
ATOM 2068 N N . SER A 1 264 ? 15.218 -14.838 -6.300 1.00 95.19 264 SER A N 1
ATOM 2069 C CA . SER A 1 264 ? 16.421 -15.662 -6.208 1.00 95.19 264 SER A CA 1
ATOM 2070 C C . SER A 1 264 ? 16.706 -16.031 -4.752 1.00 95.19 264 SER A C 1
ATOM 2072 O O . SER A 1 264 ? 16.164 -15.426 -3.824 1.00 95.19 264 SER A O 1
ATOM 2074 N N . GLU A 1 265 ? 17.570 -17.018 -4.537 1.00 92.25 265 GLU A N 1
ATOM 2075 C CA . GLU A 1 265 ? 18.123 -17.293 -3.209 1.00 92.25 265 GLU A CA 1
ATOM 2076 C C . GLU A 1 265 ? 18.990 -16.112 -2.745 1.00 92.25 265 GLU A C 1
ATOM 2078 O O . GLU A 1 265 ? 19.548 -15.371 -3.566 1.00 92.25 265 GLU A O 1
ATOM 2083 N N . LEU A 1 266 ? 19.040 -15.888 -1.432 1.00 82.69 266 LEU A N 1
ATOM 2084 C CA . LEU A 1 266 ? 19.950 -14.913 -0.841 1.00 82.69 266 LEU A CA 1
ATOM 2085 C C . LEU A 1 266 ? 21.383 -15.491 -0.886 1.00 82.69 266 LEU A C 1
ATOM 2087 O O . LEU A 1 266 ? 21.533 -16.665 -0.543 1.00 82.69 266 LEU A O 1
ATOM 2091 N N . PRO A 1 267 ? 22.399 -14.714 -1.313 1.00 63.19 267 PRO A N 1
ATOM 2092 C CA . PRO A 1 267 ? 23.790 -15.173 -1.369 1.00 63.19 267 PRO A CA 1
ATOM 2093 C C . PRO A 1 267 ? 24.351 -15.666 -0.031 1.00 63.19 267 PRO A C 1
ATOM 2095 O O . PRO A 1 267 ? 23.926 -15.140 1.026 1.00 63.19 267 PRO A O 1
#

pLDDT: mean 92.7, std 8.6, range [44.22, 98.75]

Nearest PDB structures (foldseek):
  6zpy-assembly1_AAA  TM=8.652E-01  e=2.863E-18  Meripilus giganteus
  9cai-assembly1_Ac  TM=4.150E-01  e=1.061E+00  Caenorhabditis elegans
  7qep-assembly1_D8  TM=3.339E-01  e=3.927E-01  Encephalitozoon cuniculi GB-M1
  2lut-assembly1_A  TM=2.196E-01  e=1.976E+00  Danio rerio
  6vis-assembly1_A  TM=2.628E-01  e=6.848E+00  Homo sapiens

Mean predicted aligned error: 4.71 Å

Sequence (267 aa):
MGHPEPFLVKYVALGNEDCVFSFYREHYLEFYTAIKEAYPDIQIISNCVGSRVRLDHPADLYDFHIYKNSTWVFLNKTMFDNVPRTGPKVFVSEYAVVEEKPGDGGNGNLVASLAEAAFLTGLEKNSDIVQMASYAPLFVNDNDRTWMPDAIVFNSWQQYGTPSYWMQTFFRESSGALIHPITINSSYSQQLAASAVTWQDSKISFLRVKIVNFGPVAVNLTISASGLEASVNSARSTVTVLTSSNPLDGNSFSRPKKVAPVMSELP

Foldseek 3Di:
DPDPDDDDAQEDEQDALCPVPPCSVVVVQVVVVVCCVVPVRHFYEYQDDCQPPHDPDAGQEYEDEDEEALVVLQLCLQVNVPGDLDHHAYAPAEDFYQDPDDDLAQQHFQSRLLSVLSNVLSLLVNCSRYVYHDYPPAEDEPVDDDDTHHQKYDHPPDIAGKLNVQSVVLCPQSVPWAWDDDDDDDPQVSQKHWTWTWGDDPHDIDIDIDMGGSDPDDDDDDDDDPPDPDDDPLQADKDKDFDAPDRSDIADPVRRVRTHIDMDRDD

Solvent-accessible surface area (backbone atoms only — not comparable to full-atom values): 15707 Å² total; per-residue (Å²): 137,93,67,92,69,84,78,92,68,60,68,46,66,64,74,74,76,40,56,84,42,87,61,40,65,64,53,45,52,55,54,50,50,57,44,44,74,78,39,69,82,45,38,38,28,34,42,50,63,51,70,86,46,81,67,93,64,92,50,52,24,19,36,41,78,46,78,37,36,37,69,58,39,39,73,45,21,60,68,59,76,78,39,70,92,70,77,55,33,37,27,34,62,30,36,38,50,33,70,96,64,86,63,89,22,52,55,28,12,39,47,36,23,40,13,50,50,24,29,49,28,30,43,55,76,32,46,91,43,37,76,45,75,34,69,42,48,54,69,40,42,73,90,69,70,89,76,62,32,37,26,29,43,29,58,99,86,54,70,34,46,12,23,43,37,50,49,52,65,79,51,66,63,56,71,92,33,49,73,48,95,76,84,78,92,53,99,57,41,92,41,44,35,61,38,32,33,42,30,73,57,103,87,49,76,42,81,46,77,49,76,34,74,71,50,96,65,92,76,93,79,86,89,83,86,78,92,62,96,63,84,83,70,58,94,77,38,67,45,75,48,72,63,69,98,48,57,57,45,31,39,41,92,94,40,44,64,63,33,43,74,49,74,45,74,49,134

InterPro domains:
  IPR010720 Alpha-L-arabinofuranosidase, C-terminal [PF06964] (94-263)
  IPR010720 Alpha-L-arabinofuranosidase, C-terminal [SM00813] (93-266)
  IPR013780 Glycosyl hydrolase, all-beta [G3DSA:2.60.40.1180] (178-266)
  IPR017853 Glycoside hydrolase superfamily [SSF51445] (1-186)
  IPR051563 Glycosyl Hydrolase Family 51 [PTHR31776] (1-266)
  IPR055235 Alpha-L-arabinofuranosidase 1, catalytic domain [PF22848] (2-85)